Protein AF-U2M5K9-F1 (afdb_monomer_lite)

Sequence (313 aa):
INVFIRGDTLHIIQRGMEESVVDITNWPHAQPTIERKLLRSVWHSSHNDSTGAHNEEDTTPIPFTGTISFKEISRTYSNGFLVRETNENGYSTYSYDGEYLAEKRTHNVDGSTSRTDYAYASTGRDVYLFKEWERTTEAVHDGKKHTEYDWEDWSNEKGTERITYHAPLGYGWYATTVYVDGVLEGSSLSQGKPGGKASQFTVEQSNLSLGASYASDDELPYSSLIDTEFPVVGADYLRVLTREIEWLNRKTQETVTVEIRARIRSGIPDIDHIVDFTERIRFEGHEYFLQSNTVELTPRLLRQTIKMVRWYG

Radius of gyration: 27.72 Å; chains: 1; bounding box: 67×49×77 Å

Secondary structure (DSSP, 8-state):
-EEEEETTEEEEE-TT--SEEEE-TTS-BPPPEEEEEE---------SS-SS----S--S-----EEEEETTEEEEEETTEEEEEEETTEEEEEEEETTEEEEEEEEETTS-EEEEEEEEEEETTEEEEEEEEEEEE----SSSPP-TT-GGGGG-S-EEEEEEEEEEEETTEEEEEEEETTEEEEEEEEES-TTPPPPHHHHHHHHHHTT------TT-----SS-------SHHHHHHHHHHHHTTTTPEEEEEEEEEEEEEETTEES------TTEEEEETTEEEEEEEEEEEEETTEEEEEEEEEEEE-

pLDDT: mean 72.48, std 19.67, range [29.14, 95.5]

Foldseek 3Di:
DDWDDDDNDIDDDDFVQQPAEDECAPFAWDDKDKDKDWDAFADDDDDDDDFFDDCPPCQQQQFDAAWDDDPQWIFGDDSLHGQKIGHPFWIKGWDDDVQATQKIWTAGQQLKIKIWGWDWDDDPVDIATFKIKMKIADGDPPPGGDYPVPVCSVVHPHIKIKMWGWDDPDPQKIKIWIDIPNHTPDIDIDGHTHRDRDPSVVSSVVRVVVPGDRPDDVPDRDDGPDDDPDRDRGPVVVVVVSVVRVVSHRWMKMKMKIKGKFFADPNRTPDPDDDDQSYWYHHPNDTWGWPDWDWDDDNTITIITTMTIDIHD

Structure (mmCIF, N/CA/C/O backbone):
data_AF-U2M5K9-F1
#
_entry.id   AF-U2M5K9-F1
#
loop_
_atom_site.group_PDB
_atom_site.id
_atom_site.type_symbol
_atom_site.label_atom_id
_atom_site.label_alt_id
_atom_site.label_comp_id
_atom_site.label_asym_id
_atom_site.label_entity_id
_atom_site.label_seq_id
_atom_site.pdbx_PDB_ins_code
_atom_site.Cartn_x
_atom_site.Cartn_y
_atom_site.Cartn_z
_atom_site.occupancy
_atom_site.B_iso_or_equiv
_atom_site.auth_seq_id
_atom_site.auth_comp_id
_atom_site.auth_asym_id
_atom_site.auth_atom_id
_atom_site.pdbx_PDB_model_num
ATOM 1 N N . ILE A 1 1 ? -17.478 -0.554 13.354 1.00 55.53 1 ILE A N 1
ATOM 2 C CA . ILE A 1 1 ? -17.773 -1.917 13.853 1.00 55.53 1 ILE A CA 1
ATOM 3 C C . ILE A 1 1 ? -16.533 -2.391 14.596 1.00 55.53 1 ILE A C 1
ATOM 5 O O . ILE A 1 1 ? -15.443 -2.200 14.071 1.00 55.53 1 ILE A O 1
ATOM 9 N N . ASN A 1 2 ? -16.683 -2.906 15.813 1.00 52.03 2 ASN A N 1
ATOM 10 C CA . ASN A 1 2 ? -15.604 -3.517 16.584 1.00 52.03 2 ASN A CA 1
ATOM 11 C C . ASN A 1 2 ? -15.694 -5.040 16.404 1.00 52.03 2 ASN A C 1
ATOM 13 O O . ASN A 1 2 ? -16.785 -5.605 16.478 1.00 52.03 2 ASN A O 1
ATOM 17 N N . VAL A 1 3 ? -14.564 -5.694 16.143 1.00 51.91 3 VAL A N 1
ATOM 18 C CA . VAL A 1 3 ? -14.482 -7.148 15.956 1.00 51.91 3 VAL A CA 1
ATOM 19 C C . VAL A 1 3 ? -13.395 -7.682 16.879 1.00 51.91 3 VAL A C 1
ATOM 21 O O . VAL A 1 3 ? -12.275 -7.176 16.851 1.00 51.91 3 VAL A O 1
ATOM 24 N N . PHE A 1 4 ? -13.714 -8.672 17.709 1.00 58.53 4 PHE A N 1
ATOM 25 C CA . PHE A 1 4 ? -12.757 -9.279 18.637 1.00 58.53 4 PHE A CA 1
ATOM 26 C C . PHE A 1 4 ? -13.063 -10.762 18.868 1.00 58.53 4 PHE A C 1
ATOM 28 O O . PHE A 1 4 ? -14.181 -11.215 18.647 1.00 58.53 4 PHE A O 1
ATOM 35 N N . ILE A 1 5 ? -12.066 -11.529 19.312 1.00 52.59 5 ILE A N 1
ATOM 36 C CA . ILE A 1 5 ? -12.205 -12.958 19.627 1.00 52.59 5 ILE A CA 1
ATOM 37 C C . ILE A 1 5 ? -12.139 -13.135 21.145 1.00 52.59 5 ILE A C 1
ATOM 39 O O . ILE A 1 5 ? -11.264 -12.564 21.797 1.00 52.59 5 ILE A O 1
ATOM 43 N N . ARG A 1 6 ? -13.047 -13.936 21.709 1.00 56.94 6 ARG A N 1
ATOM 44 C CA . ARG A 1 6 ? -13.026 -14.364 23.114 1.00 56.94 6 ARG A CA 1
ATOM 45 C C . ARG A 1 6 ? -13.224 -15.873 23.166 1.00 56.94 6 ARG A C 1
ATOM 47 O O . ARG A 1 6 ? -14.245 -16.376 22.708 1.00 56.94 6 ARG A O 1
ATOM 54 N N . GLY A 1 7 ? -12.251 -16.589 23.727 1.00 68.00 7 GLY A N 1
ATOM 55 C CA . GLY A 1 7 ? -12.247 -18.051 23.662 1.00 68.00 7 GLY A CA 1
ATOM 56 C C . GLY A 1 7 ? -12.206 -18.523 22.206 1.00 68.00 7 GLY A C 1
ATOM 57 O O . GLY A 1 7 ? -11.279 -18.180 21.478 1.00 68.00 7 GLY A O 1
ATOM 58 N N . ASP A 1 8 ? -13.223 -19.276 21.793 1.00 55.75 8 ASP A N 1
ATOM 59 C CA . ASP A 1 8 ? -13.428 -19.805 20.438 1.00 55.75 8 ASP A CA 1
ATOM 60 C C . ASP A 1 8 ? -14.451 -19.005 19.605 1.00 55.75 8 ASP A C 1
ATOM 62 O O . ASP A 1 8 ? -14.756 -19.376 18.472 1.00 55.75 8 ASP A O 1
ATOM 66 N N . THR A 1 9 ? -14.976 -17.898 20.141 1.00 41.12 9 THR A N 1
ATOM 67 C CA . THR A 1 9 ? -16.075 -17.139 19.532 1.00 41.12 9 THR A CA 1
ATOM 68 C C . THR A 1 9 ? -15.602 -15.784 18.991 1.00 41.12 9 THR A C 1
ATOM 70 O O . THR A 1 9 ? -14.943 -15.006 19.688 1.00 41.12 9 THR A O 1
ATOM 73 N N . LEU A 1 10 ? -15.961 -15.483 17.736 1.00 43.94 10 LEU A N 1
ATOM 74 C CA . LEU A 1 10 ? -15.784 -14.172 17.102 1.00 43.94 10 LEU A CA 1
ATOM 75 C C . LEU A 1 10 ? -16.982 -13.276 17.437 1.00 43.94 10 LEU A C 1
ATOM 77 O O . LEU A 1 10 ? -18.108 -13.551 17.031 1.00 43.94 10 LEU A O 1
ATOM 81 N N . HIS A 1 11 ? -16.729 -12.179 18.135 1.00 50.69 11 HIS A N 1
ATOM 82 C CA . HIS A 1 11 ? -17.719 -11.165 18.463 1.00 50.69 11 HIS A CA 1
ATOM 83 C C . HIS A 1 11 ? -17.623 -9.997 17.481 1.00 50.69 11 HIS A C 1
ATOM 85 O O . HIS A 1 11 ? -16.548 -9.436 17.261 1.00 50.69 11 HIS A O 1
ATOM 91 N N . ILE A 1 12 ? -18.764 -9.617 16.907 1.00 54.84 12 ILE A N 1
ATOM 92 C CA . ILE A 1 12 ? -18.911 -8.469 16.010 1.00 54.84 12 ILE A CA 1
ATOM 93 C C . ILE A 1 12 ? -19.942 -7.543 16.646 1.00 54.84 12 ILE A C 1
ATOM 95 O O . ILE A 1 12 ? -21.099 -7.923 16.799 1.00 54.84 12 ILE A O 1
ATOM 99 N N . ILE A 1 13 ? -19.523 -6.338 17.027 1.00 58.66 13 ILE A N 1
ATOM 100 C CA . ILE A 1 13 ? -20.387 -5.354 17.684 1.00 58.66 13 ILE A CA 1
ATOM 101 C C . ILE A 1 13 ? -20.371 -4.058 16.882 1.00 58.66 13 ILE A C 1
ATOM 103 O O . ILE A 1 13 ? -19.319 -3.501 16.548 1.00 58.66 13 ILE A O 1
ATOM 107 N N . GLN A 1 14 ? -21.559 -3.559 16.552 1.00 60.62 14 GLN A N 1
ATOM 108 C CA . GLN A 1 14 ? -21.702 -2.213 16.022 1.00 60.62 14 GLN A CA 1
ATOM 109 C C . GLN A 1 14 ? -21.529 -1.214 17.169 1.00 60.62 14 GLN A C 1
ATOM 111 O O . GLN A 1 14 ? -22.209 -1.301 18.185 1.00 60.62 14 GLN A O 1
ATOM 116 N N . ARG A 1 15 ? -20.607 -0.262 16.997 1.00 61.16 15 ARG A N 1
ATOM 117 C CA . ARG A 1 15 ? -20.349 0.795 17.981 1.00 61.16 15 ARG A CA 1
ATOM 118 C C . ARG A 1 15 ? -21.640 1.592 18.207 1.00 61.16 15 ARG A C 1
ATOM 120 O O . ARG A 1 15 ? -22.223 2.041 17.223 1.00 61.16 15 ARG A O 1
ATOM 127 N N . GLY A 1 16 ? -22.076 1.742 19.455 1.00 65.94 16 GLY A N 1
ATOM 128 C CA . GLY A 1 16 ? -23.391 2.289 19.816 1.00 65.94 16 GLY A CA 1
ATOM 129 C C . GLY A 1 16 ? -24.407 1.248 20.300 1.00 65.94 16 GLY A C 1
ATOM 130 O O . GLY A 1 16 ? -25.428 1.638 20.860 1.00 65.94 16 GLY A O 1
ATOM 131 N N . MET A 1 17 ? -24.139 -0.048 20.111 1.00 70.38 17 MET A N 1
ATOM 132 C CA . MET A 1 17 ? -25.014 -1.155 20.526 1.00 70.38 17 MET A CA 1
ATOM 133 C C . MET A 1 17 ? -24.501 -1.889 21.778 1.00 70.38 17 MET A C 1
ATOM 135 O O . MET A 1 17 ? -24.948 -2.994 22.068 1.00 70.38 17 MET A O 1
ATOM 139 N N . GLU A 1 18 ? -23.544 -1.311 22.508 1.00 79.50 18 GLU A N 1
ATOM 140 C CA . GLU A 1 18 ? -23.020 -1.870 23.756 1.00 79.50 18 GLU A CA 1
ATOM 141 C C . GLU A 1 18 ? -24.085 -1.833 24.875 1.00 79.50 18 GLU A C 1
ATOM 143 O O . GLU A 1 18 ? -24.659 -0.778 25.176 1.00 79.50 18 GLU A O 1
ATOM 148 N N . GLU A 1 19 ? -24.343 -2.984 25.505 1.00 76.38 19 GLU A N 1
ATOM 149 C CA . GLU A 1 19 ? -25.442 -3.170 26.471 1.00 76.38 19 GLU A CA 1
ATOM 150 C C . GLU A 1 19 ? -25.141 -2.591 27.861 1.00 76.38 19 GLU A C 1
ATOM 152 O O . GLU A 1 19 ? -26.062 -2.287 28.624 1.00 76.38 19 GLU A O 1
ATOM 157 N N . SER A 1 20 ? -23.863 -2.407 28.196 1.00 86.75 20 SER A N 1
ATOM 158 C CA . SER A 1 20 ? -23.411 -1.945 29.508 1.00 86.75 20 SER A CA 1
ATOM 159 C C . SER A 1 20 ? -22.531 -0.695 29.420 1.00 86.75 20 SER A C 1
ATOM 161 O O . SER A 1 20 ? -22.024 -0.313 28.360 1.00 86.75 20 SER A O 1
ATOM 163 N N . VAL A 1 21 ? -22.371 -0.027 30.566 1.00 90.38 21 VAL A N 1
ATOM 164 C CA . VAL A 1 21 ? -21.460 1.108 30.743 1.00 90.38 21 VAL A CA 1
ATOM 165 C C . VAL A 1 21 ? -20.599 0.853 31.977 1.00 90.38 21 VAL A C 1
ATOM 167 O O . VAL A 1 21 ? -21.141 0.680 33.069 1.00 90.38 21 VAL A O 1
ATOM 170 N N . VAL A 1 22 ? -19.277 0.879 31.821 1.00 92.31 22 VAL A N 1
ATOM 171 C CA . VAL A 1 22 ? -18.309 0.798 32.922 1.00 92.31 22 VAL A CA 1
ATOM 172 C C . VAL A 1 22 ? -17.770 2.187 33.256 1.00 92.31 22 VAL A C 1
ATOM 174 O O . VAL A 1 22 ? -17.307 2.905 32.374 1.00 92.31 22 VAL A O 1
ATOM 177 N N . ASP A 1 23 ? -17.828 2.588 34.527 1.00 92.69 23 ASP A N 1
ATOM 178 C CA . ASP A 1 23 ? -17.251 3.856 34.989 1.00 92.69 23 ASP A CA 1
ATOM 179 C C . ASP A 1 23 ? -15.845 3.639 35.546 1.00 92.69 23 ASP A C 1
ATOM 181 O O . ASP A 1 23 ? -15.655 2.997 36.581 1.00 92.69 23 ASP A O 1
ATOM 185 N N . ILE A 1 24 ? -14.861 4.195 34.844 1.00 92.38 24 ILE A N 1
ATOM 186 C CA . ILE A 1 24 ? -13.441 4.060 35.172 1.00 92.38 24 ILE A CA 1
ATOM 187 C C . ILE A 1 24 ? -12.865 5.328 35.812 1.00 92.38 24 ILE A C 1
ATOM 189 O O . ILE A 1 24 ? -11.665 5.392 36.064 1.00 92.38 24 ILE A O 1
ATOM 193 N N . THR A 1 25 ? -13.690 6.348 36.079 1.00 90.94 25 THR A N 1
ATOM 194 C CA . THR A 1 25 ? -13.236 7.668 36.560 1.00 90.94 25 THR A CA 1
ATOM 195 C C . THR A 1 25 ? -12.420 7.574 37.852 1.00 90.94 25 THR A C 1
ATOM 197 O O . THR A 1 25 ? -11.486 8.340 38.056 1.00 90.94 25 THR A O 1
ATOM 200 N N . ASN A 1 26 ? -12.753 6.616 38.720 1.00 90.62 26 ASN A N 1
ATOM 201 C CA . ASN A 1 26 ? -12.084 6.421 40.010 1.00 90.62 26 ASN A CA 1
ATOM 202 C C . ASN A 1 26 ? -11.054 5.284 39.999 1.00 90.62 26 ASN A C 1
ATOM 204 O O . ASN A 1 26 ? -10.534 4.911 41.053 1.00 90.62 26 ASN A O 1
ATOM 208 N N . TRP A 1 27 ? -10.782 4.685 38.840 1.00 92.81 27 TRP A N 1
ATOM 209 C CA . TRP A 1 27 ? -9.790 3.623 38.749 1.00 92.81 27 TRP A CA 1
ATOM 210 C C . TRP A 1 27 ? -8.379 4.208 38.887 1.00 92.81 27 TRP A C 1
ATOM 212 O O . TRP A 1 27 ? -8.124 5.318 38.427 1.00 92.81 27 TRP A O 1
ATOM 222 N N . PRO A 1 28 ? -7.417 3.496 39.497 1.00 91.19 28 PRO A N 1
ATOM 223 C CA . PRO A 1 28 ? -6.034 3.954 39.529 1.00 91.19 28 PRO A CA 1
ATOM 224 C C . PRO A 1 28 ? -5.482 4.040 38.103 1.00 91.19 28 PRO A C 1
ATOM 226 O O . PRO A 1 28 ? -5.275 3.013 37.461 1.00 91.19 28 PRO A O 1
ATOM 229 N N . HIS A 1 29 ? -5.217 5.246 37.606 1.00 90.44 29 HIS A N 1
ATOM 230 C CA . HIS A 1 29 ? -4.672 5.461 36.268 1.00 90.44 29 HIS A CA 1
ATOM 231 C C . HIS A 1 29 ? -3.576 6.534 36.245 1.00 90.44 29 HIS A C 1
ATOM 233 O O . HIS A 1 29 ? -3.467 7.376 37.136 1.00 90.44 29 HIS A O 1
ATOM 239 N N . ALA A 1 30 ? -2.726 6.489 35.220 1.00 89.06 30 ALA A N 1
ATOM 240 C CA . ALA A 1 30 ? -1.797 7.567 34.903 1.00 89.06 30 ALA A CA 1
ATOM 241 C C . ALA A 1 30 ? -2.547 8.791 34.351 1.00 89.06 30 ALA A C 1
ATOM 243 O O . ALA A 1 30 ? -3.736 8.718 34.037 1.00 89.06 30 ALA A O 1
ATOM 244 N N . GLN A 1 31 ? -1.852 9.922 34.220 1.00 90.06 31 GLN A N 1
ATOM 245 C CA . GLN A 1 31 ? -2.440 11.119 33.624 1.00 90.06 31 GLN A CA 1
ATOM 246 C C . GLN A 1 31 ? -2.934 10.813 32.194 1.00 90.06 31 GLN A C 1
ATOM 248 O O . GLN A 1 31 ? -2.150 10.303 31.387 1.00 90.06 31 GLN A O 1
ATOM 253 N N . PRO A 1 32 ? -4.210 11.094 31.875 1.00 92.12 32 PRO A N 1
ATOM 254 C CA . PRO A 1 32 ? -4.763 10.813 30.559 1.00 92.12 32 PRO A CA 1
ATOM 255 C C . PRO A 1 32 ? -4.160 11.738 29.496 1.00 92.12 32 PRO A C 1
ATOM 257 O O . PRO A 1 32 ? -3.849 12.900 29.758 1.00 92.12 32 PRO A O 1
ATOM 260 N N . THR A 1 33 ? -4.038 11.230 28.271 1.00 93.06 33 THR A N 1
ATOM 261 C CA . THR A 1 33 ? -3.704 12.034 27.085 1.00 93.06 33 THR A CA 1
ATOM 262 C C . THR A 1 33 ? -4.978 12.294 26.293 1.00 93.06 33 THR A C 1
ATOM 264 O O . THR A 1 33 ? -5.681 11.343 25.956 1.00 93.06 33 THR A O 1
ATOM 267 N N . ILE A 1 34 ? -5.282 13.561 26.000 1.00 92.88 34 ILE A N 1
ATOM 268 C CA . ILE A 1 34 ? -6.517 13.973 25.319 1.00 92.88 34 ILE A CA 1
ATOM 269 C C . ILE A 1 34 ? -6.164 14.642 23.991 1.00 92.88 34 ILE A C 1
ATOM 271 O O . ILE A 1 34 ? -5.469 15.655 23.961 1.00 92.88 34 ILE A O 1
ATOM 275 N N . GLU A 1 35 ? -6.696 14.103 22.901 1.00 88.44 35 GLU A N 1
ATOM 276 C CA . GLU A 1 35 ? -6.577 14.649 21.551 1.00 88.44 35 GLU A CA 1
ATOM 277 C C . GLU A 1 35 ? -7.960 15.046 21.035 1.00 88.44 35 GLU A C 1
ATOM 279 O O . GLU A 1 35 ? -8.914 14.272 21.120 1.00 88.44 35 GLU A O 1
ATOM 284 N N . ARG A 1 36 ? -8.081 16.250 20.470 1.00 87.62 36 ARG A N 1
ATOM 285 C CA . ARG A 1 36 ? -9.334 16.758 19.898 1.00 87.62 36 ARG A CA 1
ATOM 286 C C . ARG A 1 36 ? -9.120 17.142 18.447 1.00 87.62 36 ARG A C 1
ATOM 288 O O . ARG A 1 36 ? -8.163 17.844 18.131 1.00 87.62 36 ARG A O 1
ATOM 295 N N . LYS A 1 37 ? -10.039 16.731 17.577 1.00 77.56 37 LYS A N 1
ATOM 296 C CA . LYS A 1 37 ? -10.079 17.169 16.180 1.00 77.56 37 LYS A CA 1
ATOM 297 C C . LYS A 1 37 ? -11.510 17.431 15.731 1.00 77.56 37 LYS A C 1
ATOM 299 O O . LYS A 1 37 ? -12.434 16.740 16.154 1.00 77.56 37 LYS A O 1
ATOM 304 N N . LEU A 1 38 ? -11.688 18.414 14.857 1.00 69.19 38 LEU A N 1
ATOM 305 C CA . LEU A 1 38 ? -12.971 18.666 14.212 1.00 69.19 38 LEU A CA 1
ATOM 306 C C . LEU A 1 38 ? -13.155 17.669 13.065 1.00 69.19 38 LEU A C 1
ATOM 308 O O . LEU A 1 38 ? -12.285 17.560 12.200 1.00 69.19 38 LEU A O 1
ATOM 312 N N . LEU A 1 39 ? -14.271 16.945 13.055 1.00 55.91 39 LEU A N 1
ATOM 313 C CA . LEU A 1 39 ? -14.649 16.103 11.930 1.00 55.91 39 LEU A CA 1
ATOM 314 C C . LEU A 1 39 ? -15.506 16.884 10.946 1.00 55.91 39 LEU A C 1
ATOM 316 O O . LEU A 1 39 ? -16.452 17.581 11.315 1.00 55.91 39 LEU A O 1
ATOM 320 N N . ARG A 1 40 ? -15.179 16.727 9.668 1.00 48.88 40 ARG A N 1
ATOM 321 C CA . ARG A 1 40 ? -15.994 17.187 8.553 1.00 48.88 40 ARG A CA 1
ATOM 322 C C . ARG A 1 40 ? -16.363 15.955 7.738 1.00 48.88 40 ARG A C 1
ATOM 324 O O . ARG A 1 40 ? -15.491 15.359 7.115 1.00 48.88 40 ARG A O 1
ATOM 331 N N . SER A 1 41 ? -17.638 15.591 7.778 1.00 48.28 41 SER A N 1
ATOM 332 C CA . SER A 1 41 ? -18.195 14.492 6.989 1.00 48.28 41 SER A CA 1
ATOM 333 C C . SER A 1 41 ? -19.061 15.132 5.921 1.00 48.28 41 SER A C 1
ATOM 335 O O . SER A 1 41 ? -20.116 15.682 6.226 1.00 48.28 41 SER A O 1
ATOM 337 N N . VAL A 1 42 ? -18.570 15.165 4.689 1.00 45.59 42 VAL A N 1
ATOM 338 C CA . VAL A 1 42 ? -19.347 15.670 3.557 1.00 45.59 42 VAL A CA 1
ATOM 339 C C . VAL A 1 42 ? -20.023 14.465 2.916 1.00 45.59 42 VAL A C 1
ATOM 341 O O . VAL A 1 42 ? -19.366 13.465 2.644 1.00 45.59 42 VAL A O 1
ATOM 344 N N . TRP A 1 43 ? -21.336 14.523 2.747 1.00 41.50 43 TRP A N 1
ATOM 345 C CA . TRP A 1 43 ? -22.109 13.475 2.095 1.00 41.50 43 TRP A CA 1
ATOM 346 C C . TRP A 1 43 ? -22.985 14.124 1.025 1.00 41.50 43 TRP A C 1
ATOM 348 O O . TRP A 1 43 ? -23.613 15.147 1.291 1.00 41.50 43 TRP A O 1
ATOM 358 N N . HIS A 1 44 ? -23.006 13.554 -0.178 1.00 40.44 44 HIS A N 1
ATOM 359 C CA . HIS A 1 44 ? -23.844 14.015 -1.279 1.00 40.44 44 HIS A CA 1
ATOM 360 C C . HIS A 1 44 ? -24.532 12.799 -1.901 1.00 40.44 44 HIS A C 1
ATOM 362 O O . HIS A 1 44 ? -23.859 11.882 -2.360 1.00 40.44 44 HIS A O 1
ATOM 368 N N . SER A 1 45 ? -25.867 12.758 -1.887 1.00 37.66 45 SER A N 1
ATOM 369 C CA . SER A 1 45 ? -26.643 11.649 -2.469 1.00 37.66 45 SER A CA 1
ATOM 370 C C . SER A 1 45 ? -27.795 12.115 -3.355 1.00 37.66 45 SER A C 1
ATOM 372 O O . SER A 1 45 ? -28.863 11.508 -3.335 1.00 37.66 45 SER A O 1
ATOM 374 N N . SER A 1 46 ? -27.630 13.209 -4.099 1.00 32.38 46 SER A N 1
ATOM 375 C CA . SER A 1 46 ? -28.647 13.642 -5.060 1.00 32.38 46 SER A CA 1
ATOM 376 C C . SER A 1 46 ? -28.221 13.325 -6.492 1.00 32.38 46 SER A C 1
ATOM 378 O O . SER A 1 46 ? -27.344 13.995 -7.030 1.00 32.38 46 SER A O 1
ATOM 380 N N . HIS A 1 47 ? -28.893 12.353 -7.106 1.00 35.12 47 HIS A N 1
ATOM 381 C CA . HIS A 1 47 ? -29.166 12.337 -8.542 1.00 35.12 47 HIS A CA 1
ATOM 382 C C . HIS A 1 47 ? -30.559 11.730 -8.771 1.00 35.12 47 HIS A C 1
ATOM 384 O O . HIS A 1 47 ? -30.979 10.830 -8.044 1.00 35.12 47 HIS A O 1
ATOM 390 N N . ASN A 1 48 ? -31.306 12.294 -9.720 1.00 39.66 48 ASN A N 1
ATOM 391 C CA . ASN A 1 48 ? -32.762 12.150 -9.825 1.00 39.66 48 ASN A CA 1
ATOM 392 C C . ASN A 1 48 ? -33.262 10.928 -10.619 1.00 39.66 48 ASN A C 1
ATOM 394 O O . ASN A 1 48 ? -34.473 10.812 -10.757 1.00 39.66 48 ASN A O 1
ATOM 398 N N . ASP A 1 49 ? -32.407 10.014 -11.100 1.00 38.47 49 ASP A N 1
ATOM 399 C CA . ASP A 1 49 ? -32.854 8.996 -12.076 1.00 38.47 49 ASP A CA 1
ATOM 400 C C . ASP A 1 49 ? -32.339 7.550 -11.891 1.00 38.47 49 ASP A C 1
ATOM 402 O O . ASP A 1 49 ? -32.470 6.731 -12.800 1.00 38.47 49 ASP A O 1
ATOM 406 N N . SER A 1 50 ? -31.844 7.140 -10.715 1.00 35.91 50 SER A N 1
ATOM 407 C CA . SER A 1 50 ? -31.514 5.718 -10.491 1.00 35.91 50 SER A CA 1
ATOM 408 C C . SER A 1 50 ? -31.761 5.238 -9.056 1.00 35.91 50 SER A C 1
ATOM 410 O O . SER A 1 50 ? -31.395 5.861 -8.062 1.00 35.91 50 SER A O 1
ATOM 412 N N . THR A 1 51 ? -32.437 4.092 -8.919 1.00 37.66 51 THR A N 1
ATOM 413 C CA . THR A 1 51 ? -32.781 3.464 -7.629 1.00 37.66 51 THR A CA 1
ATOM 414 C C . THR A 1 51 ? -31.628 2.629 -7.058 1.00 37.66 51 THR A C 1
ATOM 416 O O . THR A 1 51 ? -31.800 1.456 -6.726 1.00 37.66 51 THR A O 1
ATOM 419 N N . GLY A 1 52 ? -30.451 3.234 -6.929 1.00 36.31 52 GLY A N 1
ATOM 420 C CA . GLY A 1 52 ? -29.250 2.647 -6.334 1.00 36.31 52 GLY A CA 1
ATOM 421 C C . GLY A 1 52 ? -28.090 3.637 -6.409 1.00 36.31 52 GLY A C 1
ATOM 422 O O . GLY A 1 52 ? -28.030 4.415 -7.353 1.00 36.31 52 GLY A O 1
ATOM 423 N N . ALA A 1 53 ? -27.195 3.647 -5.412 1.00 36.47 53 ALA A N 1
ATOM 424 C CA . ALA A 1 53 ? -25.984 4.465 -5.482 1.00 36.47 53 ALA A CA 1
ATOM 425 C C . ALA A 1 53 ? -25.083 3.950 -6.603 1.00 36.47 53 ALA A C 1
ATOM 427 O O . ALA A 1 53 ? -24.334 2.989 -6.434 1.00 36.47 53 ALA A O 1
ATOM 428 N N . HIS A 1 54 ? -25.179 4.613 -7.743 1.00 33.78 54 HIS A N 1
ATOM 429 C CA . HIS A 1 54 ? -24.243 4.506 -8.839 1.00 33.78 54 HIS A CA 1
ATOM 430 C C . HIS A 1 54 ? -23.771 5.920 -9.122 1.00 33.78 54 HIS A C 1
ATOM 432 O O . HIS A 1 54 ? -24.581 6.820 -9.348 1.00 33.78 54 HIS A O 1
ATOM 438 N N . ASN A 1 55 ? -22.463 6.117 -9.042 1.00 35.84 55 ASN A N 1
ATOM 439 C CA . ASN A 1 55 ? -21.855 7.305 -9.591 1.00 35.84 55 ASN A CA 1
ATOM 440 C C . ASN A 1 55 ? -21.676 7.046 -11.089 1.00 35.84 55 ASN A C 1
ATOM 442 O O . ASN A 1 55 ? -20.726 6.382 -11.492 1.00 35.84 55 ASN A O 1
ATOM 446 N N . GLU A 1 56 ? -22.674 7.429 -11.885 1.00 35.47 56 GLU A N 1
ATOM 447 C CA . GLU A 1 56 ? -22.550 7.438 -13.350 1.00 35.47 56 GLU A CA 1
ATOM 448 C C . GLU A 1 56 ? -21.979 8.767 -13.867 1.00 35.47 56 GLU A C 1
ATOM 450 O O . GLU A 1 56 ? -21.685 8.879 -15.055 1.00 35.47 56 GLU A O 1
ATOM 455 N N . GLU A 1 57 ? -21.764 9.759 -12.994 1.00 37.38 57 GLU A N 1
ATOM 456 C CA . GLU A 1 57 ? -20.853 10.849 -13.319 1.00 37.38 57 GLU A CA 1
ATOM 457 C C . GLU A 1 57 ? -19.427 10.343 -13.151 1.00 37.38 57 GLU A C 1
ATOM 459 O O . GLU A 1 57 ? -19.059 9.762 -12.130 1.00 37.38 57 GLU A O 1
ATOM 464 N N . ASP A 1 58 ? -18.605 10.573 -14.167 1.00 42.44 58 ASP A N 1
ATOM 465 C CA . ASP A 1 58 ? -17.170 10.354 -14.085 1.00 42.44 58 ASP A CA 1
ATOM 466 C C . ASP A 1 58 ? -16.577 11.412 -13.135 1.00 42.44 58 ASP A C 1
ATOM 468 O O . ASP A 1 58 ? -15.979 12.402 -13.547 1.00 42.44 58 ASP A O 1
ATOM 472 N N . THR A 1 59 ? -16.822 11.255 -11.827 1.00 41.34 59 THR A N 1
ATOM 473 C CA . THR A 1 59 ? -16.219 12.083 -10.775 1.00 41.34 59 THR A CA 1
ATOM 474 C C . THR A 1 59 ? -14.787 11.650 -10.506 1.00 41.34 59 THR A C 1
ATOM 476 O O . THR A 1 59 ? -14.176 12.147 -9.555 1.00 41.34 59 THR A O 1
ATOM 479 N N . THR A 1 60 ? -14.256 10.698 -11.284 1.00 46.34 60 THR A N 1
ATOM 480 C CA . THR A 1 60 ? -12.827 10.448 -11.260 1.00 46.34 60 THR A CA 1
ATOM 481 C C . THR A 1 60 ? -12.157 11.757 -11.677 1.00 46.34 60 THR A C 1
ATOM 483 O O . THR A 1 60 ? -12.561 12.391 -12.658 1.00 46.34 60 THR A O 1
ATOM 486 N N . PRO A 1 61 ? -11.207 12.276 -10.881 1.00 46.56 61 PRO A N 1
ATOM 487 C CA . PRO A 1 61 ? -10.499 13.478 -11.281 1.00 46.56 61 PRO A CA 1
ATOM 488 C C . PRO A 1 61 ? -9.894 13.213 -12.655 1.00 46.56 61 PRO A C 1
ATOM 490 O O . PRO A 1 61 ? -9.271 12.164 -12.831 1.00 46.56 61 PRO A O 1
ATOM 493 N N . ILE A 1 62 ? -10.063 14.151 -13.599 1.00 54.97 62 ILE A N 1
ATOM 494 C CA . ILE A 1 62 ? -9.491 14.020 -14.944 1.00 54.97 62 ILE A CA 1
ATOM 495 C C . ILE A 1 62 ? -8.009 13.700 -14.751 1.00 54.97 62 ILE A C 1
ATOM 497 O O . ILE A 1 62 ? -7.266 14.526 -14.199 1.00 54.97 62 ILE A O 1
ATOM 501 N N . PRO A 1 63 ? -7.580 12.482 -15.104 1.00 64.44 63 PRO A N 1
ATOM 502 C CA . PRO A 1 63 ? -6.349 11.981 -14.549 1.00 64.44 63 PRO A CA 1
ATOM 503 C C . PRO A 1 63 ? -5.179 12.688 -15.230 1.00 64.44 63 PRO A C 1
ATOM 505 O O . PRO A 1 63 ? -5.178 12.929 -16.442 1.00 64.44 63 PRO A O 1
ATOM 508 N N . PHE A 1 64 ? -4.199 13.092 -14.418 1.00 64.06 64 PHE A N 1
ATOM 509 C CA . PHE A 1 64 ? -3.149 14.004 -14.856 1.00 64.06 64 PHE A CA 1
ATOM 510 C C . PHE A 1 64 ? -2.416 13.443 -16.079 1.00 64.06 64 PHE A C 1
ATOM 512 O O . PHE A 1 64 ? -1.899 12.323 -16.069 1.00 64.06 64 PHE A O 1
ATOM 519 N N . THR A 1 65 ? -2.371 14.250 -17.134 1.00 72.38 65 THR A N 1
ATOM 520 C CA . THR A 1 65 ? -1.574 13.987 -18.328 1.00 72.38 65 THR A CA 1
ATOM 521 C C . THR A 1 65 ? -0.601 15.133 -18.497 1.00 72.3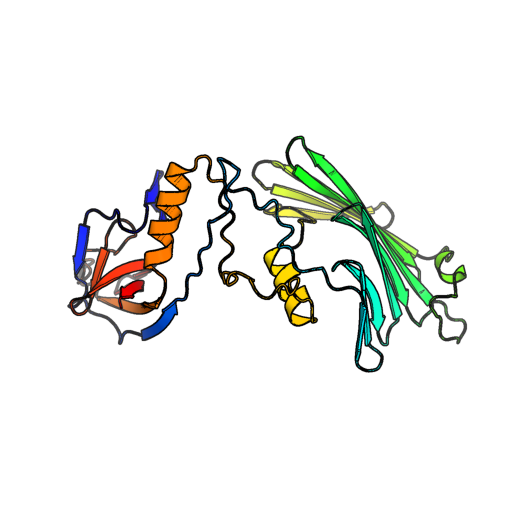8 65 THR A C 1
ATOM 523 O O . THR A 1 65 ? -1.001 16.288 -18.632 1.00 72.38 65 THR A O 1
ATOM 526 N N . GLY A 1 66 ? 0.686 14.817 -18.478 1.00 65.44 66 GLY A N 1
ATOM 527 C CA . GLY A 1 66 ? 1.732 15.823 -18.539 1.00 65.44 66 GLY A CA 1
ATOM 528 C C . GLY A 1 66 ? 3.047 15.328 -17.962 1.00 65.44 66 GLY A C 1
ATOM 529 O O . GLY A 1 66 ? 3.143 14.239 -17.395 1.00 65.44 66 GLY A O 1
ATOM 530 N N . THR A 1 67 ? 4.077 16.152 -18.112 1.00 74.94 67 THR A N 1
ATOM 531 C CA . THR A 1 67 ? 5.418 15.862 -17.609 1.00 74.94 67 THR A CA 1
ATOM 532 C C . THR A 1 67 ? 5.749 16.796 -16.458 1.00 74.94 67 THR A C 1
ATOM 534 O O . THR A 1 67 ? 5.641 18.015 -16.580 1.00 74.94 67 THR A O 1
ATOM 537 N N . ILE A 1 68 ? 6.188 16.215 -15.347 1.00 66.94 68 ILE A N 1
ATOM 538 C CA . ILE A 1 68 ? 6.683 16.930 -14.176 1.00 66.94 68 ILE A CA 1
ATOM 539 C C . ILE A 1 68 ? 8.187 16.714 -14.117 1.00 66.94 68 ILE A C 1
ATOM 541 O O . ILE A 1 68 ? 8.649 15.578 -14.007 1.00 66.94 68 ILE A O 1
ATOM 545 N N . SER A 1 69 ? 8.943 17.806 -14.173 1.00 64.75 69 SER A N 1
ATOM 546 C CA . SER A 1 69 ? 10.405 17.772 -14.191 1.00 64.75 69 SER A CA 1
ATOM 547 C C . SER A 1 69 ? 10.988 18.626 -13.075 1.00 64.75 69 SER A C 1
ATOM 549 O O . SER A 1 69 ? 10.547 19.749 -12.836 1.00 64.75 69 SER A O 1
ATOM 551 N N . PHE A 1 70 ? 12.021 18.108 -12.417 1.00 57.25 70 PHE A N 1
ATOM 552 C CA . PHE A 1 70 ? 12.852 18.841 -11.475 1.00 57.25 70 PHE A CA 1
ATOM 553 C C . PHE A 1 70 ? 14.318 18.474 -11.716 1.00 57.25 70 PHE A C 1
ATOM 555 O O . PHE A 1 70 ? 14.756 17.369 -11.393 1.00 57.25 70 PHE A O 1
ATOM 562 N N . LYS A 1 71 ? 15.080 19.421 -12.278 1.00 78.25 71 LYS A N 1
ATOM 563 C CA . LYS A 1 71 ? 16.458 19.200 -12.749 1.00 78.25 71 LYS A CA 1
ATOM 564 C C . LYS A 1 71 ? 16.522 18.037 -13.756 1.00 78.25 71 LYS A C 1
ATOM 566 O O . LYS A 1 71 ? 15.821 18.077 -14.759 1.00 78.25 71 LYS A O 1
ATOM 571 N N . GLU A 1 72 ? 17.356 17.036 -13.488 1.00 76.69 72 GLU A N 1
ATOM 572 C CA . GLU A 1 72 ? 17.598 15.863 -14.338 1.00 76.69 72 GLU A CA 1
ATOM 573 C C . GLU A 1 72 ? 16.547 14.756 -14.140 1.00 76.69 72 GLU A C 1
ATOM 575 O O . GLU A 1 72 ? 16.546 13.764 -14.866 1.00 76.69 72 GLU A O 1
ATOM 580 N N . ILE A 1 73 ? 15.627 14.925 -13.181 1.00 71.69 73 ILE A N 1
ATOM 581 C CA . ILE A 1 73 ? 14.539 13.981 -12.929 1.00 71.69 73 ILE A CA 1
ATOM 582 C C . ILE A 1 73 ? 13.278 14.466 -13.643 1.00 71.69 73 ILE A C 1
ATOM 584 O O . ILE A 1 73 ? 12.841 15.599 -13.435 1.00 71.69 73 ILE A O 1
ATOM 588 N N . SER A 1 74 ? 12.654 13.601 -14.439 1.00 76.12 74 SER A N 1
ATOM 589 C CA . SER A 1 74 ? 11.348 13.867 -15.049 1.00 76.12 74 SER A CA 1
ATOM 590 C C . SER A 1 74 ? 10.424 12.663 -14.930 1.00 76.12 74 SER A C 1
ATOM 592 O O . SER A 1 74 ? 10.883 11.525 -14.929 1.00 76.12 74 SER A O 1
ATOM 594 N N . ARG A 1 75 ? 9.120 12.907 -14.809 1.00 77.06 75 ARG A N 1
ATOM 595 C CA . ARG A 1 75 ? 8.066 11.887 -14.786 1.00 77.06 75 ARG A CA 1
ATOM 596 C C . ARG A 1 75 ? 6.937 12.334 -15.695 1.00 77.06 75 ARG A C 1
ATOM 598 O O . ARG A 1 75 ? 6.389 13.415 -15.505 1.00 77.06 75 ARG A O 1
ATOM 605 N N . THR A 1 76 ? 6.616 11.522 -16.687 1.00 77.12 76 THR A N 1
ATOM 606 C CA . THR A 1 76 ? 5.542 11.759 -17.647 1.00 77.12 76 THR A CA 1
ATOM 607 C C . THR A 1 76 ? 4.398 10.816 -17.352 1.00 77.12 76 THR A C 1
ATOM 609 O O . THR A 1 76 ? 4.588 9.600 -17.283 1.00 77.12 76 THR A O 1
ATOM 612 N N . TYR A 1 77 ? 3.216 11.396 -17.206 1.00 80.00 77 TYR A N 1
ATOM 613 C CA . TYR A 1 77 ? 1.977 10.691 -16.945 1.00 80.00 77 TYR A CA 1
ATOM 614 C C . TYR A 1 77 ? 1.053 10.797 -18.156 1.00 80.00 77 TYR A C 1
ATOM 616 O O . TYR A 1 77 ? 1.020 11.829 -18.831 1.00 80.00 77 TYR A O 1
ATOM 624 N N . SER A 1 78 ? 0.296 9.737 -18.415 1.00 78.25 78 SER A N 1
ATOM 625 C CA . SER A 1 78 ? -0.788 9.710 -19.390 1.00 78.25 78 SER A CA 1
ATOM 626 C C . SER A 1 78 ? -2.010 9.108 -18.721 1.00 78.25 78 SER A C 1
ATOM 628 O O . SER A 1 78 ? -1.944 7.994 -18.205 1.00 78.25 78 SER A O 1
ATOM 630 N N . ASN A 1 79 ? -3.099 9.872 -18.679 1.00 73.56 79 ASN A N 1
ATOM 631 C CA . ASN A 1 79 ? -4.322 9.518 -17.968 1.00 73.56 79 ASN A CA 1
ATOM 632 C C . ASN A 1 79 ? -4.044 9.005 -16.542 1.00 73.56 79 ASN A C 1
ATOM 634 O O . ASN A 1 79 ? -4.598 7.998 -16.116 1.00 73.56 79 ASN A O 1
ATOM 638 N N . GLY A 1 80 ? -3.156 9.684 -15.801 1.00 70.88 80 GLY A N 1
ATOM 639 C CA . GLY A 1 80 ? -2.808 9.345 -14.413 1.00 70.88 80 GLY A CA 1
ATOM 640 C C . GLY A 1 80 ? -1.848 8.165 -14.247 1.00 70.88 80 GLY A C 1
ATOM 641 O O . GLY A 1 80 ? -1.306 7.974 -13.160 1.00 70.88 80 GLY A O 1
ATOM 642 N N . PHE A 1 81 ? -1.565 7.409 -15.307 1.00 77.81 81 PHE A N 1
ATOM 643 C CA . PHE A 1 81 ? -0.556 6.355 -15.293 1.00 77.81 81 PHE A CA 1
ATOM 644 C C . PHE A 1 81 ? 0.829 6.932 -15.579 1.00 77.81 81 PHE A C 1
ATOM 646 O O . PHE A 1 81 ? 1.004 7.711 -16.516 1.00 77.81 81 PHE A O 1
ATOM 653 N N . LEU A 1 82 ? 1.833 6.545 -14.790 1.00 84.12 82 LEU A N 1
ATOM 654 C CA . LEU A 1 82 ? 3.228 6.893 -15.061 1.00 84.12 82 LEU A CA 1
ATOM 655 C C . LEU A 1 82 ? 3.683 6.113 -16.293 1.00 84.12 82 LEU A C 1
ATOM 657 O O . LEU A 1 82 ? 3.852 4.911 -16.199 1.00 84.12 82 LEU A O 1
ATOM 661 N N . VAL A 1 83 ? 3.907 6.775 -17.426 1.00 88.38 83 VAL A N 1
ATOM 662 C CA . VAL A 1 83 ? 4.307 6.109 -18.683 1.00 88.38 83 VAL A CA 1
ATOM 663 C C . VAL A 1 83 ? 5.800 6.218 -18.962 1.00 88.38 83 VAL A C 1
ATOM 665 O O . VAL A 1 83 ? 6.366 5.405 -19.691 1.00 88.38 83 VAL A O 1
ATOM 668 N N . ARG A 1 84 ? 6.465 7.219 -18.377 1.00 88.38 84 ARG A N 1
ATOM 669 C CA . ARG A 1 84 ? 7.903 7.429 -18.542 1.00 88.38 84 ARG A CA 1
ATOM 670 C C . ARG A 1 84 ? 8.495 8.158 -17.349 1.00 88.38 84 ARG A C 1
ATOM 672 O O . ARG A 1 84 ? 7.908 9.111 -16.850 1.00 88.38 84 ARG A O 1
ATOM 679 N N . GLU A 1 85 ? 9.698 7.784 -16.950 1.00 90.88 85 GLU A N 1
ATOM 680 C CA . GLU A 1 85 ? 10.519 8.564 -16.030 1.00 90.88 85 GLU A CA 1
ATOM 681 C C . GLU A 1 85 ? 11.965 8.646 -16.520 1.00 90.88 85 GLU A C 1
ATOM 683 O O . GLU A 1 85 ? 12.468 7.731 -17.163 1.00 90.88 85 GLU A O 1
ATOM 688 N N . THR A 1 86 ? 12.638 9.741 -16.195 1.00 86.12 86 THR A N 1
ATOM 689 C CA . THR A 1 86 ? 14.070 9.940 -16.427 1.00 86.12 86 THR A CA 1
ATOM 690 C C . THR A 1 86 ? 14.703 10.343 -15.107 1.00 86.12 86 THR A C 1
ATOM 692 O O . THR A 1 86 ? 14.100 11.098 -14.343 1.00 86.12 86 THR A O 1
ATOM 695 N N . ASN A 1 87 ? 15.907 9.857 -14.840 1.00 85.75 87 ASN A N 1
ATOM 696 C CA . ASN A 1 87 ? 16.751 10.285 -13.734 1.00 85.75 87 ASN A CA 1
ATOM 697 C C . ASN A 1 87 ? 18.221 10.356 -14.192 1.00 85.75 87 ASN A C 1
ATOM 699 O O . ASN A 1 87 ? 18.531 10.124 -15.359 1.00 85.75 87 ASN A O 1
ATOM 703 N N . GLU A 1 88 ? 19.132 10.669 -13.271 1.00 82.94 88 GLU A N 1
ATOM 704 C CA . GLU A 1 88 ? 20.573 10.801 -13.557 1.00 82.94 88 GLU A CA 1
ATOM 705 C C . GLU A 1 88 ? 21.205 9.492 -14.078 1.00 82.94 88 GLU A C 1
ATOM 707 O O . GLU A 1 88 ? 22.198 9.520 -14.808 1.00 82.94 88 GLU A O 1
ATOM 712 N N . ASN A 1 89 ? 20.604 8.349 -13.733 1.00 82.62 89 ASN A N 1
ATOM 713 C CA . ASN A 1 89 ? 21.123 7.009 -13.998 1.00 82.62 89 ASN A CA 1
ATOM 714 C C . ASN A 1 89 ? 20.516 6.354 -15.244 1.00 82.62 89 ASN A C 1
ATOM 716 O O . ASN A 1 89 ? 21.040 5.340 -15.698 1.00 82.62 89 ASN A O 1
ATOM 720 N N . GLY A 1 90 ? 19.445 6.908 -15.814 1.00 85.44 90 GLY A N 1
ATOM 721 C CA . GLY A 1 90 ? 18.776 6.316 -16.964 1.00 85.44 90 GLY A CA 1
ATOM 722 C C . GLY A 1 90 ? 17.339 6.778 -17.140 1.00 85.44 90 GLY A C 1
ATOM 723 O O . GLY A 1 90 ? 16.874 7.755 -16.549 1.00 85.44 90 GLY A O 1
ATOM 724 N N . TYR A 1 91 ? 16.618 6.049 -17.974 1.00 91.06 91 TYR A N 1
ATOM 725 C CA . TYR A 1 91 ? 15.220 6.304 -18.276 1.00 91.06 91 TYR A CA 1
ATOM 726 C C . TYR A 1 91 ? 14.434 5.000 -18.178 1.00 91.06 91 TYR A C 1
ATOM 728 O O . TYR A 1 91 ? 14.944 3.923 -18.485 1.00 91.06 91 TYR A O 1
ATOM 736 N N . SER A 1 92 ? 13.189 5.095 -17.718 1.00 92.56 92 SER A N 1
ATOM 737 C CA . SER A 1 92 ? 12.261 3.972 -17.701 1.00 92.56 92 SER A CA 1
ATOM 738 C C . SER A 1 92 ? 10.964 4.320 -18.410 1.00 92.56 92 SER A C 1
ATOM 740 O O . SER A 1 92 ? 10.484 5.449 -18.333 1.00 92.56 92 SER A O 1
ATOM 742 N N . THR A 1 93 ? 10.385 3.340 -19.086 1.00 92.31 93 THR A N 1
ATOM 743 C CA . THR A 1 93 ? 9.073 3.411 -19.723 1.00 92.31 93 THR A CA 1
ATOM 744 C C . THR A 1 93 ? 8.180 2.313 -19.172 1.00 92.31 93 THR A C 1
ATOM 746 O O . THR A 1 93 ? 8.652 1.253 -18.758 1.00 92.31 93 THR A O 1
ATOM 749 N N . TYR A 1 94 ? 6.890 2.607 -19.135 1.00 91.62 94 TYR A N 1
ATOM 750 C CA . TYR A 1 94 ? 5.868 1.773 -18.529 1.00 91.62 94 TYR A CA 1
ATOM 751 C C . TYR A 1 94 ? 4.708 1.658 -19.517 1.00 91.62 94 TYR A C 1
ATOM 753 O O . TYR A 1 94 ? 4.239 2.669 -20.044 1.00 91.62 94 TYR A O 1
ATOM 761 N N . SER A 1 95 ? 4.249 0.437 -19.774 1.00 90.62 95 SER A N 1
ATOM 762 C CA . SER A 1 95 ? 3.064 0.175 -20.591 1.00 90.62 95 SER A CA 1
ATOM 763 C C . SER A 1 95 ? 2.019 -0.581 -19.785 1.00 90.62 95 SER A C 1
ATOM 765 O O . SER A 1 95 ? 2.353 -1.349 -18.882 1.00 90.62 95 SER A O 1
ATOM 767 N N . TYR A 1 96 ? 0.752 -0.340 -20.100 1.00 86.25 96 TYR A N 1
ATOM 768 C CA . TYR A 1 96 ? -0.385 -0.835 -19.335 1.00 86.25 96 TYR A CA 1
ATOM 769 C C . TYR A 1 96 ? -1.356 -1.579 -20.253 1.00 86.25 96 TYR A C 1
ATOM 771 O O . TYR A 1 96 ? -1.565 -1.169 -21.395 1.00 86.25 96 TYR A O 1
ATOM 779 N N . ASP A 1 97 ? -1.956 -2.648 -19.736 1.00 82.31 97 ASP A N 1
ATOM 780 C CA . ASP A 1 97 ? -3.118 -3.324 -20.315 1.00 82.31 97 ASP A CA 1
ATOM 781 C C . ASP A 1 97 ? -4.336 -3.027 -19.429 1.00 82.31 97 ASP A C 1
ATOM 783 O O . ASP A 1 97 ? -4.462 -3.521 -18.302 1.00 82.31 97 ASP A O 1
ATOM 787 N N . GLY A 1 98 ? -5.188 -2.112 -19.895 1.00 82.88 98 GLY A N 1
ATOM 788 C CA . GLY A 1 98 ? -6.208 -1.483 -19.059 1.00 82.88 98 GLY A CA 1
ATOM 789 C C . GLY A 1 98 ? -5.574 -0.742 -17.878 1.00 82.88 98 GLY A C 1
ATOM 790 O O . GLY A 1 98 ? -4.824 0.210 -18.062 1.00 82.88 98 GLY A O 1
ATOM 791 N N . GLU A 1 99 ? -5.872 -1.192 -16.660 1.00 77.62 99 GLU A N 1
ATOM 792 C CA . GLU A 1 99 ? -5.368 -0.598 -15.410 1.00 77.62 99 GLU A CA 1
ATOM 793 C C . GLU A 1 99 ? -4.146 -1.333 -14.832 1.00 77.62 99 GLU A C 1
ATOM 795 O O . GLU A 1 99 ? -3.653 -0.984 -13.757 1.00 77.62 99 GLU A O 1
ATOM 800 N N . TYR A 1 100 ? -3.669 -2.380 -15.506 1.00 79.19 100 TYR A N 1
ATOM 801 C CA . TYR A 1 100 ? -2.594 -3.239 -15.020 1.00 79.19 100 TYR A CA 1
ATOM 802 C C . TYR A 1 100 ? -1.292 -2.932 -15.754 1.00 79.19 100 TYR A C 1
ATOM 804 O O . TYR A 1 100 ? -1.277 -2.817 -16.976 1.00 79.19 100 TYR A O 1
ATOM 812 N N . LEU A 1 101 ? -0.189 -2.797 -15.014 1.00 86.56 101 LEU A N 1
ATOM 813 C CA . LEU A 1 101 ? 1.130 -2.581 -15.606 1.00 86.56 101 LEU A CA 1
ATOM 814 C C . LEU A 1 101 ? 1.528 -3.835 -16.383 1.00 86.56 101 LEU A C 1
ATOM 816 O O . LEU A 1 101 ? 1.724 -4.869 -15.768 1.00 86.56 101 LEU A O 1
ATOM 820 N N . ALA A 1 102 ? 1.653 -3.747 -17.701 1.00 89.19 102 ALA A N 1
ATOM 821 C CA . ALA A 1 102 ? 1.996 -4.870 -18.567 1.00 89.19 102 ALA A CA 1
ATOM 822 C C . ALA A 1 102 ? 3.512 -5.010 -18.752 1.00 89.19 102 ALA A C 1
ATOM 824 O O . ALA A 1 102 ? 4.040 -6.120 -18.764 1.00 89.19 102 ALA A O 1
ATOM 825 N N . GLU A 1 103 ? 4.228 -3.890 -18.860 1.00 92.94 103 GLU A N 1
ATOM 826 C CA . GLU A 1 103 ? 5.668 -3.902 -19.105 1.00 92.94 103 GLU A CA 1
ATOM 827 C C . GLU A 1 103 ? 6.348 -2.706 -18.443 1.00 92.94 103 GLU A C 1
ATOM 829 O O . GLU A 1 103 ? 5.852 -1.580 -18.505 1.00 92.94 103 GLU A O 1
ATOM 834 N N . LYS A 1 104 ? 7.525 -2.946 -17.871 1.00 94.19 104 LYS A N 1
ATOM 835 C CA . LYS A 1 104 ? 8.480 -1.915 -17.478 1.00 94.19 104 LYS A CA 1
ATOM 836 C C . LYS A 1 104 ? 9.776 -2.133 -18.244 1.00 94.19 104 LYS A C 1
ATOM 838 O O . LYS A 1 104 ? 10.329 -3.228 -18.233 1.00 94.19 104 LYS A O 1
ATOM 843 N N . ARG A 1 105 ? 10.296 -1.083 -18.865 1.00 92.81 105 ARG A N 1
ATOM 844 C CA . ARG A 1 105 ? 11.615 -1.080 -19.502 1.00 92.81 105 ARG A CA 1
ATOM 845 C C . ARG A 1 105 ? 12.456 0.004 -18.878 1.00 92.81 105 ARG A C 1
ATOM 847 O O . ARG A 1 105 ? 12.030 1.149 -18.875 1.00 92.81 105 ARG A O 1
ATOM 854 N N . THR A 1 106 ? 13.635 -0.332 -18.396 1.00 92.62 106 THR A N 1
ATOM 855 C CA . THR A 1 106 ? 14.632 0.606 -17.894 1.00 92.62 106 THR A CA 1
ATOM 856 C C . THR A 1 106 ? 15.880 0.468 -18.735 1.00 92.62 106 THR A C 1
ATOM 858 O O . THR A 1 106 ? 16.289 -0.640 -19.069 1.00 92.62 106 THR A O 1
ATOM 861 N N . HIS A 1 107 ? 16.507 1.584 -19.052 1.00 91.62 107 HIS A N 1
ATOM 862 C CA . HIS A 1 107 ? 17.802 1.567 -19.692 1.00 91.62 107 HIS A CA 1
ATOM 863 C C . HIS A 1 107 ? 18.668 2.655 -19.097 1.00 91.62 107 HIS A C 1
ATOM 865 O O . HIS A 1 107 ? 18.290 3.822 -18.947 1.00 91.62 107 HIS A O 1
ATOM 871 N N . ASN A 1 108 ? 19.828 2.194 -18.673 1.00 91.31 108 ASN A N 1
ATOM 872 C CA . ASN A 1 108 ? 20.745 2.943 -17.860 1.00 91.31 108 ASN A CA 1
ATOM 873 C C . ASN A 1 108 ? 21.741 3.674 -18.755 1.00 91.31 108 ASN A C 1
ATOM 875 O O . ASN A 1 108 ? 21.923 3.358 -19.931 1.00 91.31 108 ASN A O 1
ATOM 879 N N . VAL A 1 109 ? 22.395 4.681 -18.190 1.00 89.12 109 VAL A N 1
ATOM 880 C CA . VAL A 1 109 ? 23.406 5.482 -18.897 1.00 89.12 109 VAL A CA 1
ATOM 881 C C . VAL A 1 109 ? 24.672 4.695 -19.245 1.00 89.12 109 VAL A C 1
ATOM 883 O O . VAL A 1 109 ? 25.448 5.139 -20.091 1.00 89.12 109 VAL A O 1
ATOM 886 N N . ASP A 1 110 ? 24.884 3.551 -18.592 1.00 87.94 110 ASP A N 1
ATOM 887 C CA . ASP A 1 110 ? 25.989 2.620 -18.830 1.00 87.94 110 ASP A CA 1
ATOM 888 C C . ASP A 1 110 ? 25.677 1.567 -19.913 1.00 87.94 110 ASP A C 1
ATOM 890 O O . ASP A 1 110 ? 26.460 0.639 -20.097 1.00 87.94 110 ASP A O 1
ATOM 894 N N . GLY A 1 111 ? 24.538 1.691 -20.603 1.00 86.06 111 GLY A N 1
ATOM 895 C CA . GLY A 1 111 ? 24.090 0.777 -21.659 1.00 86.06 111 GLY A CA 1
ATOM 896 C C . GLY A 1 111 ? 23.487 -0.537 -21.152 1.00 86.06 111 GLY A C 1
ATOM 897 O O . GLY A 1 111 ? 23.051 -1.369 -21.943 1.00 86.06 111 GLY A O 1
ATOM 898 N N . SER A 1 112 ? 23.424 -0.756 -19.832 1.00 90.50 112 SER A N 1
ATOM 899 C CA . SER A 1 112 ? 22.651 -1.878 -19.293 1.00 90.50 112 SER A CA 1
ATOM 900 C C . SER A 1 112 ? 21.150 -1.612 -19.424 1.00 90.50 112 SER A C 1
ATOM 902 O O . SER A 1 112 ? 20.663 -0.491 -19.241 1.00 90.50 112 SER A O 1
ATOM 904 N N . THR A 1 113 ? 20.392 -2.666 -19.705 1.00 91.81 113 THR A N 1
ATOM 905 C CA . THR A 1 113 ? 18.938 -2.618 -19.865 1.00 91.81 113 THR A CA 1
ATOM 906 C C . THR A 1 113 ? 18.266 -3.572 -18.890 1.00 91.81 113 THR A C 1
ATOM 908 O O . THR A 1 113 ? 18.838 -4.578 -18.477 1.00 91.81 113 THR A O 1
ATOM 911 N N . SER A 1 114 ? 17.042 -3.255 -18.493 1.00 92.38 114 SER A N 1
ATOM 912 C CA . SER A 1 114 ? 16.163 -4.140 -17.739 1.00 92.38 114 SER A CA 1
ATOM 913 C C . SER A 1 114 ? 14.781 -4.089 -18.367 1.00 92.38 114 SER A C 1
ATOM 915 O O . SER A 1 114 ? 14.233 -3.013 -18.606 1.00 92.38 114 SER A O 1
ATOM 917 N N . ARG A 1 115 ? 14.210 -5.250 -18.653 1.00 93.25 115 ARG A N 1
ATOM 918 C CA . ARG A 1 115 ? 12.835 -5.398 -19.116 1.00 93.25 115 ARG A CA 1
ATOM 919 C C . ARG A 1 115 ? 12.104 -6.315 -18.161 1.00 93.25 115 ARG A C 1
ATOM 921 O O . ARG A 1 115 ? 12.565 -7.423 -17.928 1.00 93.25 115 ARG A O 1
ATOM 928 N N . THR A 1 116 ? 10.952 -5.885 -17.671 1.00 94.00 116 THR A N 1
ATOM 929 C CA . THR A 1 116 ? 10.050 -6.703 -16.868 1.00 94.00 116 THR A CA 1
ATOM 930 C C . THR A 1 116 ? 8.686 -6.765 -17.538 1.00 94.00 116 THR A C 1
ATOM 932 O O . THR A 1 116 ? 8.038 -5.734 -17.704 1.00 94.00 116 THR A O 1
ATOM 935 N N . ASP A 1 117 ? 8.247 -7.962 -17.909 1.00 93.44 117 ASP A N 1
ATOM 936 C CA . ASP A 1 117 ? 6.900 -8.244 -18.396 1.00 93.44 117 ASP A CA 1
ATOM 937 C C . ASP A 1 117 ? 6.058 -8.838 -17.259 1.00 93.44 117 ASP A C 1
ATOM 939 O O . ASP A 1 117 ? 6.470 -9.783 -16.575 1.00 93.44 117 ASP A O 1
ATOM 943 N N . TYR A 1 118 ? 4.857 -8.301 -17.080 1.00 91.94 118 TYR A N 1
ATOM 944 C CA . TYR A 1 118 ? 3.914 -8.695 -16.041 1.00 91.94 118 TYR A CA 1
ATOM 945 C C . TYR A 1 118 ? 2.717 -9.393 -16.684 1.00 91.94 118 TYR A C 1
ATOM 947 O O . TYR A 1 118 ? 2.000 -8.817 -17.500 1.00 91.94 118 TYR A O 1
ATOM 955 N N . ALA A 1 119 ? 2.477 -10.644 -16.305 1.00 91.00 119 ALA A N 1
ATOM 956 C CA . ALA A 1 119 ? 1.329 -11.409 -16.769 1.00 91.00 119 ALA A CA 1
ATOM 957 C C . ALA A 1 119 ? 0.348 -11.641 -15.623 1.00 91.00 119 ALA A C 1
ATOM 959 O O . ALA A 1 119 ? 0.699 -12.184 -14.570 1.00 91.00 119 ALA A O 1
ATOM 960 N N . TYR A 1 120 ? -0.904 -11.272 -15.862 1.00 86.44 120 TYR A N 1
ATOM 961 C CA . TYR A 1 120 ? -1.992 -11.409 -14.907 1.00 86.44 120 TYR A CA 1
ATOM 962 C C . TYR A 1 120 ? -2.882 -12.597 -15.264 1.00 86.44 120 TYR A C 1
ATOM 964 O O . TYR A 1 120 ? -3.061 -12.932 -16.434 1.00 86.44 120 TYR A O 1
ATOM 972 N N . ALA A 1 121 ? -3.456 -13.231 -14.245 1.00 82.06 121 ALA A N 1
ATOM 973 C CA . ALA A 1 121 ? -4.441 -14.289 -14.403 1.00 82.06 121 ALA A CA 1
ATOM 974 C C . ALA A 1 121 ? -5.784 -13.856 -13.814 1.00 82.06 121 ALA A C 1
ATOM 976 O O . ALA A 1 121 ? -5.866 -13.352 -12.690 1.00 82.06 121 ALA A O 1
ATOM 977 N N . SER A 1 122 ? -6.850 -14.086 -14.578 1.00 73.50 122 SER A N 1
ATOM 978 C CA . SER A 1 122 ? -8.223 -13.840 -14.152 1.00 73.50 122 SER A CA 1
ATOM 979 C C . SER A 1 122 ? -8.820 -15.100 -13.531 1.00 73.50 122 SER A C 1
ATOM 981 O O . SER A 1 122 ? -8.879 -16.167 -14.138 1.00 73.50 122 SER A O 1
ATOM 983 N N . THR A 1 123 ? -9.317 -14.959 -12.314 1.00 65.44 123 THR A N 1
ATOM 984 C CA . THR A 1 123 ? -10.317 -15.840 -11.711 1.00 65.44 123 THR A CA 1
ATOM 985 C C . THR A 1 123 ? -11.708 -15.270 -12.001 1.00 65.44 123 THR A C 1
ATOM 987 O O . THR A 1 123 ? -11.843 -14.089 -12.314 1.00 65.44 123 THR A O 1
ATOM 990 N N . GLY A 1 124 ? -12.772 -16.067 -11.869 1.00 54.28 124 GLY A N 1
ATOM 991 C CA . GLY A 1 124 ? -14.134 -15.635 -12.231 1.00 54.28 124 GLY A CA 1
ATOM 992 C C . GLY A 1 124 ? -14.672 -14.385 -11.509 1.00 54.28 124 GLY A C 1
ATOM 993 O O . GLY A 1 124 ? -15.740 -13.907 -11.877 1.00 54.28 124 GLY A O 1
ATOM 994 N N . ARG A 1 125 ? -13.981 -13.864 -10.483 1.00 58.31 125 ARG A N 1
ATOM 995 C CA . ARG A 1 125 ? -14.340 -12.625 -9.768 1.00 58.31 125 ARG A CA 1
ATOM 996 C C . ARG A 1 125 ? -13.162 -11.678 -9.505 1.00 58.31 125 ARG A C 1
ATOM 998 O O . ARG A 1 125 ? -13.376 -10.650 -8.876 1.00 58.31 125 ARG A O 1
ATOM 1005 N N . ASP A 1 126 ? -11.939 -12.023 -9.911 1.00 64.06 126 ASP A N 1
ATOM 1006 C CA . ASP A 1 126 ? -10.752 -11.239 -9.546 1.00 64.06 126 ASP A CA 1
ATOM 1007 C C . ASP A 1 126 ? -9.553 -11.491 -10.476 1.00 64.06 126 ASP A C 1
ATOM 1009 O O . ASP A 1 126 ? -9.438 -12.575 -11.036 1.00 64.06 126 ASP A O 1
ATOM 1013 N N . VAL A 1 127 ? -8.629 -10.537 -10.599 1.00 73.81 127 VAL A N 1
ATOM 1014 C CA . VAL A 1 127 ? -7.402 -10.624 -11.420 1.00 73.81 127 VAL A CA 1
ATOM 1015 C C . VAL A 1 127 ? -6.169 -10.469 -10.539 1.00 73.81 127 VAL A C 1
ATOM 1017 O O . VAL A 1 127 ? -6.074 -9.468 -9.837 1.00 73.81 127 VAL A O 1
ATOM 1020 N N . TYR A 1 128 ? -5.214 -11.398 -10.575 1.00 79.19 128 TYR A N 1
ATOM 1021 C CA . TYR A 1 128 ? -3.975 -11.345 -9.781 1.00 79.19 128 TYR A CA 1
ATOM 1022 C C . TYR A 1 128 ? -2.729 -11.430 -10.669 1.00 79.19 128 TYR A C 1
ATOM 1024 O O . TYR A 1 128 ? -2.788 -11.985 -11.767 1.00 79.19 128 TYR A O 1
ATOM 1032 N N . LEU A 1 129 ? -1.598 -10.890 -10.204 1.00 85.31 129 LEU A N 1
ATOM 1033 C CA . LEU A 1 129 ? -0.322 -11.034 -10.907 1.00 85.31 129 LEU A CA 1
ATOM 1034 C C . LEU A 1 129 ? 0.133 -12.487 -10.816 1.00 85.31 129 LEU A C 1
ATOM 1036 O O . LEU A 1 129 ? 0.340 -12.991 -9.718 1.00 85.31 129 LEU A O 1
ATOM 1040 N N . PHE A 1 130 ? 0.262 -13.156 -11.955 1.00 86.88 130 PHE A N 1
ATOM 1041 C CA . PHE A 1 130 ? 0.625 -14.568 -12.036 1.00 86.88 130 PHE A CA 1
ATOM 1042 C C . PHE A 1 130 ? 2.119 -14.763 -12.277 1.00 86.88 130 PHE A C 1
ATOM 1044 O O . PHE A 1 130 ? 2.719 -15.677 -11.707 1.00 86.88 130 PHE A O 1
ATOM 1051 N N . LYS A 1 131 ? 2.718 -13.923 -13.122 1.00 92.19 131 LYS A N 1
ATOM 1052 C CA . LYS A 1 131 ? 4.117 -14.058 -13.518 1.00 92.19 131 LYS A CA 1
ATOM 1053 C C . LYS A 1 131 ? 4.760 -12.696 -13.738 1.00 92.19 131 LYS A C 1
ATOM 1055 O O . LYS A 1 131 ? 4.193 -11.855 -14.426 1.00 92.19 131 LYS A O 1
ATOM 1060 N N . GLU A 1 132 ? 5.970 -12.542 -13.225 1.00 95.19 132 GLU A N 1
ATOM 1061 C CA . GLU A 1 132 ? 6.915 -11.497 -13.608 1.00 95.19 132 GLU A CA 1
ATOM 1062 C C . GLU A 1 132 ? 8.055 -12.174 -14.367 1.00 95.19 132 GLU A C 1
ATOM 1064 O O . GLU A 1 132 ? 8.648 -13.138 -13.875 1.00 95.19 132 GLU A O 1
ATOM 1069 N N . TRP A 1 133 ? 8.344 -11.715 -15.577 1.00 95.50 133 TRP A N 1
ATOM 1070 C CA . TRP A 1 133 ? 9.532 -12.120 -16.321 1.00 95.50 133 TRP A CA 1
ATOM 1071 C C . TRP A 1 133 ? 10.433 -10.904 -16.460 1.00 95.50 133 TRP A C 1
ATOM 1073 O O . TRP A 1 133 ? 10.051 -9.930 -17.091 1.00 95.50 133 TRP A O 1
ATOM 1083 N N . GLU A 1 134 ? 11.601 -10.950 -15.839 1.00 95.12 134 GLU A N 1
ATOM 1084 C CA . GLU A 1 134 ? 12.602 -9.895 -15.852 1.00 95.12 134 GLU A CA 1
ATOM 1085 C C . GLU A 1 134 ? 13.831 -10.372 -16.631 1.00 95.12 134 GLU A C 1
ATOM 1087 O O . GLU A 1 134 ? 14.355 -11.452 -16.370 1.00 95.12 134 GLU A O 1
ATOM 1092 N N . ARG A 1 135 ? 14.309 -9.564 -17.574 1.00 92.12 135 ARG A N 1
ATOM 1093 C CA . ARG A 1 135 ? 15.585 -9.754 -18.261 1.00 92.12 135 ARG A CA 1
ATOM 1094 C C . ARG A 1 135 ? 16.438 -8.517 -18.060 1.00 92.12 135 ARG A C 1
ATOM 1096 O O . ARG A 1 135 ? 16.030 -7.426 -18.453 1.00 92.12 135 ARG A O 1
ATOM 1103 N N . THR A 1 136 ? 17.620 -8.694 -17.486 1.00 92.44 136 THR A N 1
ATOM 1104 C CA . THR A 1 136 ? 18.622 -7.635 -17.324 1.00 92.44 136 THR A CA 1
ATOM 1105 C C . THR A 1 136 ? 19.831 -7.916 -18.202 1.00 92.44 136 THR A C 1
ATOM 1107 O O . THR A 1 136 ? 20.232 -9.068 -18.338 1.00 92.44 136 THR A O 1
ATOM 1110 N N . THR A 1 137 ? 20.415 -6.889 -18.814 1.00 92.25 137 THR A N 1
ATOM 1111 C CA . THR A 1 137 ? 21.666 -6.995 -19.578 1.00 92.25 137 THR A CA 1
ATOM 1112 C C . THR A 1 137 ? 22.828 -6.379 -18.807 1.00 92.25 137 THR A C 1
ATOM 1114 O O . THR A 1 137 ? 22.638 -5.510 -17.956 1.00 92.25 137 THR A O 1
ATOM 1117 N N . GLU A 1 138 ? 24.046 -6.842 -19.083 1.00 88.31 138 GLU A N 1
ATOM 1118 C CA . GLU A 1 138 ? 25.257 -6.234 -18.523 1.00 88.31 138 GLU A CA 1
ATOM 1119 C C . GLU A 1 138 ? 25.523 -4.841 -19.125 1.00 88.31 138 GLU A C 1
ATOM 1121 O O . GLU A 1 138 ? 25.075 -4.530 -20.231 1.00 88.31 138 GLU A O 1
ATOM 1126 N N . ALA A 1 139 ? 26.288 -4.016 -18.404 1.00 87.50 139 ALA A N 1
ATOM 1127 C CA . ALA A 1 139 ? 26.722 -2.703 -18.876 1.00 87.50 139 ALA A CA 1
ATOM 1128 C C . ALA A 1 139 ? 27.603 -2.801 -20.134 1.00 87.50 139 ALA A C 1
ATOM 1130 O O . ALA A 1 139 ? 28.424 -3.713 -20.283 1.00 87.50 139 ALA A O 1
ATOM 1131 N N . VAL A 1 140 ? 27.475 -1.817 -21.021 1.00 85.50 140 VAL A N 1
ATOM 1132 C CA . VAL A 1 140 ? 28.226 -1.718 -22.274 1.00 85.50 140 VAL A CA 1
ATOM 1133 C C . VAL A 1 140 ? 29.461 -0.843 -22.051 1.00 85.50 140 VAL A C 1
ATOM 1135 O O . VAL A 1 140 ? 29.388 0.364 -21.831 1.00 85.50 140 VAL A O 1
ATOM 1138 N N . HIS A 1 141 ? 30.646 -1.451 -22.105 1.00 81.50 141 HIS A N 1
ATOM 1139 C CA . HIS A 1 141 ? 31.919 -0.770 -21.845 1.00 81.50 141 HIS A CA 1
ATOM 1140 C C . HIS A 1 141 ? 32.567 -0.199 -23.116 1.00 81.50 141 HIS A C 1
ATOM 1142 O O . HIS A 1 141 ? 33.712 -0.515 -23.438 1.00 81.50 141 HIS A O 1
ATOM 1148 N N . ASP A 1 142 ? 31.846 0.651 -23.844 1.00 81.62 142 ASP A N 1
ATOM 1149 C CA . ASP A 1 142 ? 32.327 1.290 -25.080 1.00 81.62 142 ASP A CA 1
ATOM 1150 C C . ASP A 1 142 ? 32.825 2.739 -24.879 1.00 81.62 142 ASP A C 1
ATOM 1152 O O . ASP A 1 142 ? 33.251 3.403 -25.828 1.00 81.62 142 ASP A O 1
ATOM 1156 N N . GLY A 1 143 ? 32.804 3.224 -23.632 1.00 78.38 143 GLY A N 1
ATOM 1157 C CA . GLY A 1 143 ? 33.264 4.561 -23.250 1.00 78.38 143 GLY A CA 1
ATOM 1158 C C . GLY A 1 143 ? 32.311 5.691 -23.643 1.00 78.38 143 GLY A C 1
ATOM 1159 O O . GLY A 1 143 ? 32.685 6.861 -23.520 1.00 78.38 143 GLY A O 1
ATOM 1160 N N . LYS A 1 144 ? 31.099 5.370 -24.109 1.00 84.62 144 LYS A N 1
ATOM 1161 C CA . LYS A 1 144 ? 30.058 6.344 -24.440 1.00 84.62 144 LYS A CA 1
ATOM 1162 C C . LYS A 1 144 ? 28.990 6.380 -23.354 1.00 84.62 144 LYS A C 1
ATOM 1164 O O . LYS A 1 144 ? 28.856 5.466 -22.548 1.00 84.62 144 LYS A O 1
ATOM 1169 N N . LYS A 1 145 ? 28.243 7.484 -23.324 1.00 81.38 145 LYS A N 1
ATOM 1170 C CA . LYS A 1 145 ? 27.016 7.587 -22.535 1.00 81.38 145 LYS A CA 1
ATOM 1171 C C . LYS A 1 145 ? 25.864 7.129 -23.418 1.00 81.38 145 LYS A C 1
ATOM 1173 O O . LYS A 1 145 ? 25.667 7.724 -24.477 1.00 81.38 145 LYS A O 1
ATOM 1178 N N . HIS A 1 146 ? 25.125 6.128 -22.961 1.00 84.94 146 HIS A N 1
ATOM 1179 C CA . HIS A 1 146 ? 23.996 5.575 -23.701 1.00 84.94 146 HIS A CA 1
ATOM 1180 C C . HIS A 1 146 ? 22.688 6.294 -23.354 1.00 84.94 146 HIS A C 1
ATOM 1182 O O . HIS A 1 146 ? 22.553 6.931 -22.300 1.00 84.94 146 HIS A O 1
ATOM 1188 N N . THR A 1 147 ? 21.740 6.256 -24.283 1.00 83.00 147 THR A N 1
ATOM 1189 C CA . THR A 1 147 ? 20.504 7.046 -24.305 1.00 83.00 147 THR A CA 1
ATOM 1190 C C . THR A 1 147 ? 19.299 6.205 -24.728 1.00 83.00 147 THR A C 1
ATOM 1192 O O . THR A 1 147 ? 19.416 5.025 -25.032 1.00 83.00 147 THR A O 1
ATOM 1195 N N . GLU A 1 148 ? 18.112 6.822 -24.778 1.00 77.00 148 GLU A N 1
ATOM 1196 C CA . GLU A 1 148 ? 16.866 6.153 -25.191 1.00 77.00 148 GL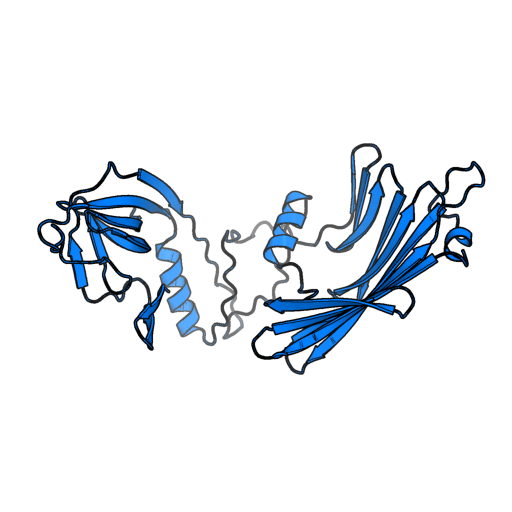U A CA 1
ATOM 1197 C C . GLU A 1 148 ? 16.732 5.704 -26.623 1.00 77.00 148 GLU A C 1
ATOM 1199 O O . GLU A 1 148 ? 15.813 4.959 -26.962 1.00 77.00 148 GLU A O 1
ATOM 1204 N N . TYR A 1 149 ? 17.689 6.099 -27.440 1.00 82.06 149 TYR A N 1
ATOM 1205 C CA . TYR A 1 149 ? 17.671 5.815 -28.858 1.00 82.06 149 TYR A CA 1
ATOM 1206 C C . TYR A 1 149 ? 18.674 4.721 -29.242 1.00 82.06 149 TYR A C 1
ATOM 1208 O O . TYR A 1 149 ? 18.669 4.279 -30.392 1.00 82.06 149 TYR A O 1
A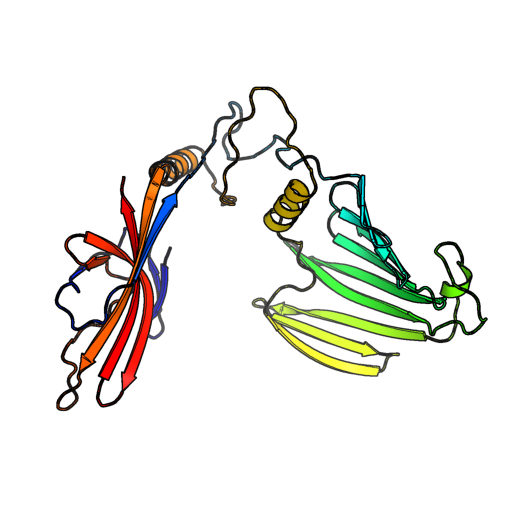TOM 1216 N N . ASP A 1 150 ? 19.474 4.234 -28.288 1.00 83.38 150 ASP A N 1
ATOM 1217 C CA . ASP A 1 150 ? 20.497 3.205 -28.482 1.00 83.38 150 ASP A CA 1
ATOM 1218 C C . ASP A 1 150 ? 19.868 1.801 -28.416 1.00 83.38 150 ASP A C 1
ATOM 1220 O O . ASP A 1 150 ? 20.074 1.001 -27.512 1.00 83.38 150 ASP A O 1
ATOM 1224 N N . TRP A 1 151 ? 19.024 1.496 -29.405 1.00 77.31 151 TRP A N 1
ATOM 1225 C CA . TRP A 1 151 ? 18.222 0.266 -29.443 1.00 77.31 151 TRP A CA 1
ATOM 1226 C C . TRP A 1 151 ? 19.054 -1.032 -29.482 1.00 77.31 151 TRP A C 1
ATOM 1228 O O . TRP A 1 151 ? 18.525 -2.098 -29.160 1.00 77.31 151 TRP A O 1
ATOM 1238 N N . GLU A 1 152 ? 20.331 -0.955 -29.867 1.00 82.62 152 GLU A N 1
ATOM 1239 C CA . GLU A 1 152 ? 21.259 -2.092 -29.909 1.00 82.62 152 GLU A CA 1
ATOM 1240 C C . GLU A 1 152 ? 21.568 -2.642 -28.503 1.00 82.62 152 GLU A C 1
ATOM 1242 O O . GLU A 1 152 ? 21.785 -3.849 -28.367 1.00 82.62 152 GLU A O 1
ATOM 1247 N N . ASP A 1 153 ? 21.470 -1.822 -27.450 1.00 83.38 153 ASP A N 1
ATOM 1248 C CA . ASP A 1 153 ? 21.740 -2.218 -26.057 1.00 83.38 153 ASP A CA 1
ATOM 1249 C C . ASP A 1 153 ? 20.785 -3.320 -25.562 1.00 83.38 153 ASP A C 1
ATOM 1251 O O . ASP A 1 153 ? 21.157 -4.200 -24.777 1.00 83.38 153 ASP A O 1
ATOM 1255 N N . TRP A 1 154 ? 19.564 -3.350 -26.105 1.00 81.94 154 TRP A N 1
ATOM 1256 C CA . TRP A 1 154 ? 18.563 -4.386 -25.829 1.00 81.94 154 TRP A CA 1
ATOM 1257 C C . TRP A 1 154 ? 18.923 -5.757 -26.410 1.00 81.94 154 TRP A C 1
ATOM 1259 O O . TRP A 1 154 ? 18.354 -6.768 -25.996 1.00 81.94 154 TRP A O 1
ATOM 1269 N N . SER A 1 155 ? 19.833 -5.804 -27.387 1.00 80.38 155 SER A N 1
ATOM 1270 C CA . SER A 1 155 ? 20.247 -7.039 -28.063 1.00 80.38 155 SER A CA 1
ATOM 1271 C C . SER A 1 155 ? 21.435 -7.734 -27.395 1.00 80.38 155 SER A C 1
ATOM 1273 O O . SER A 1 155 ? 21.887 -8.769 -27.884 1.00 80.38 155 SER A O 1
ATOM 1275 N N . ASN A 1 156 ? 21.925 -7.208 -26.265 1.00 79.50 156 ASN A N 1
ATOM 1276 C CA . ASN A 1 156 ? 23.048 -7.798 -25.548 1.00 79.50 156 ASN A CA 1
ATOM 1277 C C . ASN A 1 156 ? 22.732 -9.250 -25.127 1.00 79.50 156 ASN A C 1
ATOM 1279 O O . ASN A 1 156 ? 21.768 -9.539 -24.406 1.00 79.50 156 ASN A O 1
ATOM 1283 N N . GLU A 1 157 ? 23.562 -10.176 -25.611 1.00 74.19 157 GLU A N 1
ATOM 1284 C CA . GLU A 1 157 ? 23.435 -11.609 -25.344 1.00 74.19 157 GLU A CA 1
ATOM 1285 C C . GLU A 1 157 ? 23.752 -11.946 -23.882 1.00 74.19 157 GLU A C 1
ATOM 1287 O O . GLU A 1 157 ? 23.222 -12.923 -23.352 1.00 74.19 157 GLU A O 1
ATOM 1292 N N . LYS A 1 158 ? 24.588 -11.132 -23.222 1.00 78.69 158 LYS A N 1
ATOM 1293 C CA . LYS A 1 158 ? 24.942 -11.301 -21.812 1.00 78.69 158 LYS A CA 1
ATOM 1294 C C . LYS A 1 158 ? 23.915 -10.623 -20.921 1.00 78.69 158 LYS A C 1
ATOM 1296 O O . LYS A 1 158 ? 23.799 -9.396 -20.888 1.00 78.69 158 LYS A O 1
ATOM 1301 N N . GLY A 1 159 ? 23.195 -11.444 -20.176 1.00 83.50 159 GLY A N 1
ATOM 1302 C CA . GLY A 1 159 ? 22.174 -10.992 -19.256 1.00 83.50 159 GLY A CA 1
ATOM 1303 C C . GLY A 1 159 ? 21.705 -12.099 -18.330 1.00 83.50 159 GLY A C 1
ATOM 1304 O O . GLY A 1 159 ? 22.091 -13.256 -18.488 1.00 83.50 159 GLY A O 1
ATOM 1305 N N . THR A 1 160 ? 20.862 -11.717 -17.382 1.00 90.94 160 THR A N 1
ATOM 1306 C CA . THR A 1 160 ? 20.236 -12.614 -16.417 1.00 90.94 160 THR A CA 1
ATOM 1307 C C . THR A 1 160 ? 18.733 -12.592 -16.636 1.00 90.94 160 THR A C 1
ATOM 1309 O O . THR A 1 160 ? 18.128 -11.525 -16.765 1.00 90.94 160 THR A O 1
ATOM 1312 N N . GLU A 1 161 ? 18.117 -13.768 -16.672 1.00 93.06 161 GLU A N 1
ATOM 1313 C CA . GLU A 1 161 ? 16.668 -13.916 -16.721 1.00 93.06 161 GLU A CA 1
ATOM 1314 C C . GLU A 1 161 ? 16.137 -14.341 -15.359 1.00 93.06 161 GLU A C 1
ATOM 1316 O O . GLU A 1 161 ? 16.488 -15.391 -14.829 1.00 93.06 161 GLU A O 1
ATOM 1321 N N . ARG A 1 162 ? 15.236 -13.544 -14.795 1.00 93.94 162 ARG A N 1
ATOM 1322 C CA . ARG A 1 162 ? 14.566 -13.822 -13.533 1.00 93.94 162 ARG A CA 1
ATOM 1323 C C . ARG A 1 162 ? 13.074 -13.995 -13.768 1.00 93.94 162 ARG A C 1
ATOM 1325 O O . ARG A 1 162 ? 12.410 -13.124 -14.314 1.00 93.94 162 ARG A O 1
ATOM 1332 N N . ILE A 1 163 ? 12.521 -15.120 -13.331 1.00 93.62 163 ILE A N 1
ATOM 1333 C CA . ILE A 1 163 ? 11.091 -15.410 -13.428 1.00 93.62 163 ILE A CA 1
ATOM 1334 C C . ILE A 1 163 ? 10.517 -15.563 -12.031 1.00 93.62 163 ILE A C 1
ATOM 1336 O O . ILE A 1 163 ? 10.903 -16.474 -11.300 1.00 93.62 163 ILE A O 1
ATOM 1340 N N . THR A 1 164 ? 9.554 -14.720 -11.685 1.00 92.38 164 THR A N 1
ATOM 1341 C CA . THR A 1 164 ? 8.782 -14.846 -10.450 1.00 92.38 164 THR A CA 1
ATOM 1342 C C . THR A 1 164 ? 7.389 -15.350 -10.791 1.00 92.38 164 THR A C 1
ATOM 1344 O O . THR A 1 164 ? 6.688 -14.744 -11.594 1.00 92.38 164 THR A O 1
ATOM 1347 N N . TYR A 1 165 ? 6.974 -16.460 -10.189 1.00 89.81 165 TYR A N 1
ATOM 1348 C CA . TYR A 1 165 ? 5.601 -16.950 -10.260 1.00 89.81 165 TYR A CA 1
ATOM 1349 C C . TYR A 1 165 ? 4.877 -16.668 -8.959 1.00 89.81 165 TYR A C 1
ATOM 1351 O O . TYR A 1 165 ? 5.448 -16.862 -7.885 1.00 89.81 165 TYR A O 1
ATOM 1359 N N . HIS A 1 166 ? 3.599 -16.322 -9.061 1.00 87.44 166 HIS A N 1
ATOM 1360 C CA . HIS A 1 166 ? 2.699 -16.246 -7.925 1.00 87.44 166 HIS A CA 1
ATOM 1361 C C . HIS A 1 166 ? 1.516 -17.188 -8.127 1.00 87.44 166 HIS A C 1
ATOM 1363 O O . HIS A 1 166 ? 0.770 -17.092 -9.105 1.00 87.44 166 HIS A O 1
ATOM 1369 N N . ALA A 1 167 ? 1.325 -18.093 -7.174 1.00 81.81 167 ALA A N 1
ATOM 1370 C CA . ALA A 1 167 ? 0.246 -19.066 -7.190 1.00 81.81 167 ALA A CA 1
ATOM 1371 C C . ALA A 1 167 ? -0.668 -18.865 -5.972 1.00 81.81 167 ALA A C 1
ATOM 1373 O O . ALA A 1 167 ? -0.184 -18.915 -4.836 1.00 81.81 167 ALA A O 1
ATOM 1374 N N . PRO A 1 168 ? -1.983 -18.663 -6.166 1.00 76.50 168 PRO A N 1
ATOM 1375 C CA . PRO A 1 168 ? -2.921 -18.626 -5.056 1.00 76.50 168 PRO A CA 1
ATOM 1376 C C . PRO A 1 168 ? -3.048 -20.025 -4.441 1.00 76.50 168 PRO A C 1
ATOM 1378 O O . PRO A 1 168 ? -3.334 -20.995 -5.140 1.00 76.50 168 PRO A O 1
ATOM 1381 N N . LEU A 1 169 ? -2.877 -20.126 -3.122 1.00 71.25 169 LEU A N 1
ATOM 1382 C CA . LEU A 1 169 ? -3.079 -21.367 -2.360 1.00 71.25 169 LEU A CA 1
ATOM 1383 C C . LEU A 1 169 ? -4.430 -21.406 -1.622 1.00 71.25 169 LEU A C 1
ATOM 1385 O O . LEU A 1 169 ? -4.744 -22.383 -0.944 1.00 71.25 169 LEU A O 1
ATOM 1389 N N . GLY A 1 170 ? -5.242 -20.354 -1.765 1.00 57.69 170 GLY A N 1
ATOM 1390 C CA . GLY A 1 170 ? -6.522 -20.194 -1.073 1.00 57.69 170 GLY A CA 1
ATOM 1391 C C . GLY A 1 170 ? -6.400 -19.434 0.251 1.00 57.69 170 GLY A C 1
ATOM 1392 O O . GLY A 1 170 ? -5.307 -19.188 0.752 1.00 57.69 170 GLY A O 1
ATOM 1393 N N . TYR A 1 171 ? -7.537 -18.994 0.803 1.00 56.59 171 TYR A N 1
ATOM 1394 C CA . TYR A 1 171 ? -7.613 -18.219 2.057 1.00 56.59 171 TYR A CA 1
ATOM 1395 C C . TYR A 1 171 ? -6.708 -16.966 2.112 1.00 56.59 171 TYR A C 1
ATOM 1397 O O . TYR A 1 171 ? -6.257 -16.559 3.181 1.00 56.59 171 TYR A O 1
ATOM 1405 N N . GLY A 1 172 ? -6.442 -16.339 0.960 1.00 59.19 172 GLY A N 1
ATOM 1406 C CA . GLY A 1 172 ? -5.592 -15.145 0.863 1.00 59.19 172 GLY A CA 1
ATOM 1407 C C . GLY A 1 172 ? -4.084 -15.417 0.913 1.00 59.19 172 GLY A C 1
ATOM 1408 O O . GLY A 1 172 ? -3.310 -14.461 0.975 1.00 59.19 172 GLY A O 1
ATOM 1409 N N . TRP A 1 173 ? -3.670 -16.686 0.872 1.00 61.34 173 TRP A N 1
ATOM 1410 C CA . TRP A 1 173 ? -2.272 -17.103 0.800 1.00 61.34 173 TRP A CA 1
ATOM 1411 C C . TRP A 1 173 ? -1.789 -17.238 -0.642 1.00 61.34 173 TRP A C 1
ATOM 1413 O O . TRP A 1 173 ? -2.489 -17.797 -1.492 1.00 61.34 173 TRP A O 1
ATOM 1423 N N . TYR A 1 174 ? -0.563 -16.782 -0.888 1.00 73.94 174 TYR A N 1
ATOM 1424 C CA . TYR A 1 174 ? 0.117 -16.869 -2.174 1.00 73.94 174 TYR A CA 1
ATOM 1425 C C . TYR A 1 174 ? 1.503 -17.481 -1.996 1.00 73.94 174 TYR A C 1
ATOM 1427 O O . TYR A 1 174 ? 2.314 -17.006 -1.199 1.00 73.94 174 TYR A O 1
ATOM 1435 N N . ALA A 1 175 ? 1.780 -18.536 -2.758 1.00 79.00 175 ALA A N 1
ATOM 1436 C CA . ALA A 1 175 ? 3.136 -19.025 -2.942 1.00 79.00 175 ALA A CA 1
ATOM 1437 C C . ALA A 1 175 ? 3.825 -18.174 -4.005 1.00 79.00 175 ALA A C 1
ATOM 1439 O O . ALA A 1 175 ? 3.259 -17.942 -5.073 1.00 79.00 175 ALA A O 1
ATOM 1440 N N . THR A 1 176 ? 5.041 -17.731 -3.712 1.00 85.69 176 THR A N 1
ATOM 1441 C CA . THR A 1 176 ? 5.908 -17.052 -4.670 1.00 85.69 176 THR A CA 1
ATOM 1442 C C . THR A 1 176 ? 7.141 -17.905 -4.908 1.00 85.69 176 THR A C 1
ATOM 1444 O O . THR A 1 176 ? 7.784 -18.334 -3.952 1.00 85.69 176 THR A O 1
ATOM 1447 N N . THR A 1 177 ? 7.482 -18.143 -6.169 1.00 87.44 177 THR A N 1
ATOM 1448 C CA . THR A 1 177 ? 8.655 -18.934 -6.558 1.00 87.44 177 THR A CA 1
ATOM 1449 C C . THR A 1 177 ? 9.492 -18.134 -7.539 1.00 87.44 177 THR A C 1
ATOM 1451 O O . THR A 1 177 ? 8.956 -17.614 -8.513 1.00 87.44 177 THR A O 1
ATOM 1454 N N . VAL A 1 178 ? 10.795 -18.039 -7.279 1.00 91.19 178 VAL A N 1
ATOM 1455 C CA . VAL A 1 178 ? 11.739 -17.256 -8.081 1.00 91.19 178 VAL A CA 1
ATOM 1456 C C . VAL A 1 178 ? 12.745 -18.190 -8.737 1.00 91.19 178 VAL A C 1
ATOM 1458 O O . VAL A 1 178 ? 13.426 -18.958 -8.055 1.00 91.19 178 VAL A O 1
ATOM 1461 N N . TYR A 1 179 ? 12.852 -18.082 -10.054 1.00 90.44 179 TYR A N 1
ATOM 1462 C CA . TYR A 1 179 ? 13.879 -18.722 -10.860 1.00 90.44 179 TYR A CA 1
ATOM 1463 C C . TYR A 1 179 ? 14.827 -17.660 -11.405 1.00 90.44 179 TYR A C 1
ATOM 1465 O O . TYR A 1 179 ? 14.356 -16.624 -11.866 1.00 90.44 179 TYR A O 1
ATOM 1473 N N . VAL A 1 180 ? 16.130 -17.918 -11.386 1.00 91.81 180 VAL A N 1
ATOM 1474 C CA . VAL A 1 180 ? 17.149 -17.106 -12.061 1.00 91.81 180 VAL A CA 1
ATOM 1475 C C . VAL A 1 180 ? 17.917 -18.018 -13.007 1.00 91.81 180 VAL A C 1
ATOM 1477 O O . VAL A 1 180 ? 18.382 -19.079 -12.600 1.00 91.81 180 VAL A O 1
ATOM 1480 N N . ASP A 1 181 ? 17.952 -17.664 -14.289 1.00 89.88 181 ASP A N 1
ATOM 1481 C CA . ASP A 1 181 ? 18.548 -18.443 -15.380 1.00 89.88 181 ASP A CA 1
ATOM 1482 C C . ASP A 1 181 ? 18.091 -19.916 -15.388 1.00 89.88 181 ASP A C 1
ATOM 1484 O O . ASP A 1 181 ? 18.850 -20.853 -15.635 1.00 89.88 181 ASP A O 1
ATOM 1488 N N . GLY A 1 182 ? 16.809 -20.132 -15.070 1.00 85.62 182 GLY A N 1
ATOM 1489 C CA . GLY A 1 182 ? 16.181 -21.455 -14.985 1.00 85.62 182 GLY A CA 1
ATOM 1490 C C . GLY A 1 182 ? 16.455 -22.232 -13.689 1.00 85.62 182 GLY A C 1
ATOM 1491 O O . GLY A 1 182 ? 15.869 -23.298 -13.492 1.00 85.62 182 GLY A O 1
ATOM 1492 N N . VAL A 1 183 ? 17.284 -21.709 -12.782 1.00 88.88 183 VAL A N 1
ATOM 1493 C CA . VAL A 1 183 ? 17.594 -22.315 -11.480 1.00 88.88 183 VAL A CA 1
ATOM 1494 C C . VAL A 1 183 ? 16.678 -21.745 -10.402 1.00 88.88 183 VAL A C 1
ATOM 1496 O O . VAL A 1 183 ? 16.445 -20.543 -10.339 1.00 88.88 183 VAL A O 1
ATOM 1499 N N . LEU A 1 184 ? 16.134 -22.610 -9.543 1.00 89.12 184 LEU A N 1
ATOM 1500 C CA . LEU A 1 184 ? 15.329 -22.184 -8.400 1.00 89.12 184 LEU A CA 1
ATOM 1501 C C . LEU A 1 184 ? 16.218 -21.471 -7.370 1.00 89.12 184 LEU A C 1
ATOM 1503 O O . LEU A 1 184 ? 17.044 -22.114 -6.727 1.00 89.12 184 LEU A O 1
ATOM 1507 N N . GLU A 1 185 ? 15.992 -20.176 -7.174 1.00 87.44 185 GLU A N 1
ATOM 1508 C CA . GLU A 1 185 ? 16.713 -19.349 -6.194 1.00 87.44 185 GLU A CA 1
ATOM 1509 C C . GLU A 1 185 ? 15.967 -19.258 -4.861 1.00 87.44 185 GLU A C 1
ATOM 1511 O O . GLU A 1 185 ? 16.566 -19.175 -3.790 1.00 87.44 185 GLU A O 1
ATOM 1516 N N . GLY A 1 186 ? 14.634 -19.293 -4.896 1.00 77.62 186 GLY A N 1
ATOM 1517 C CA . GLY A 1 186 ? 13.861 -19.134 -3.675 1.00 77.62 186 GLY A CA 1
ATOM 1518 C C . GLY A 1 186 ? 12.382 -19.418 -3.826 1.00 77.62 186 GLY A C 1
ATOM 1519 O O . GLY A 1 186 ? 11.800 -19.401 -4.912 1.00 77.62 186 GLY A O 1
ATOM 1520 N N . SER A 1 187 ? 11.752 -19.691 -2.692 1.00 84.25 187 SER A N 1
ATOM 1521 C CA . SER A 1 187 ? 10.303 -19.759 -2.577 1.00 84.25 187 SER A CA 1
ATOM 1522 C C . SER A 1 187 ? 9.867 -19.172 -1.249 1.00 84.25 187 SER A C 1
ATOM 1524 O O . SER A 1 187 ? 10.525 -19.364 -0.226 1.00 84.25 187 SER A O 1
ATOM 1526 N N . SER A 1 188 ? 8.758 -18.452 -1.265 1.00 74.19 188 SER A N 1
ATOM 1527 C CA . SER A 1 188 ? 8.171 -17.845 -0.082 1.00 74.19 188 SER A CA 1
ATOM 1528 C C . SER A 1 188 ? 6.660 -18.025 -0.082 1.00 74.19 188 SER A C 1
ATOM 1530 O O . SER A 1 188 ? 6.032 -18.273 -1.112 1.00 74.19 188 SER A O 1
ATOM 1532 N N . LEU A 1 189 ? 6.080 -17.922 1.108 1.00 69.81 189 LEU A N 1
ATOM 1533 C CA . LE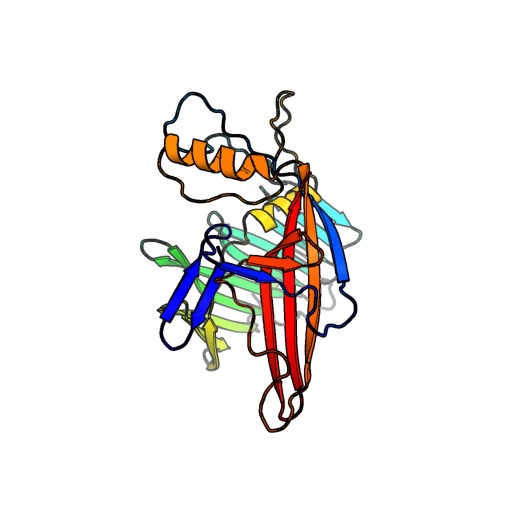U A 1 189 ? 4.644 -17.922 1.316 1.00 69.81 189 LEU A CA 1
ATOM 1534 C C . LEU A 1 189 ? 4.280 -16.593 1.969 1.00 69.81 189 LEU A C 1
ATOM 1536 O O . LEU A 1 189 ? 4.826 -16.252 3.019 1.00 69.81 189 LEU A O 1
ATOM 1540 N N . SER A 1 190 ? 3.374 -15.848 1.353 1.00 61.81 190 SER A N 1
ATOM 1541 C CA . SER A 1 190 ? 2.907 -14.568 1.875 1.00 61.81 190 SER A CA 1
ATOM 1542 C C . SER A 1 190 ? 1.387 -14.508 1.883 1.00 61.81 190 SER A C 1
ATOM 1544 O O . SER A 1 190 ? 0.700 -15.204 1.132 1.00 61.81 190 SER A O 1
ATOM 1546 N N . GLN A 1 191 ? 0.857 -13.688 2.784 1.00 58.41 191 GLN A N 1
ATOM 1547 C CA . GLN A 1 191 ? -0.555 -13.348 2.812 1.00 58.41 191 GLN A CA 1
ATOM 1548 C C . GLN A 1 191 ? -0.734 -11.989 2.135 1.00 58.41 191 GLN A C 1
ATOM 1550 O O . GLN A 1 191 ? 0.013 -11.053 2.419 1.00 58.41 191 GLN A O 1
ATOM 1555 N N . GLY A 1 192 ? -1.728 -11.880 1.258 1.00 62.62 192 GLY A N 1
ATOM 1556 C CA . GLY A 1 192 ? -1.972 -10.670 0.477 1.00 62.62 192 GLY A CA 1
ATOM 1557 C C . GLY A 1 192 ? -1.709 -10.873 -1.011 1.00 62.62 192 GLY A C 1
ATOM 1558 O O . GLY A 1 192 ? -0.861 -11.659 -1.424 1.00 62.62 192 GLY A O 1
ATOM 1559 N N . LYS A 1 193 ? -2.505 -10.180 -1.822 1.00 67.50 193 LYS A N 1
ATOM 1560 C CA . LYS A 1 193 ? -2.559 -10.364 -3.268 1.00 67.50 193 LYS A CA 1
ATOM 1561 C C . LYS A 1 193 ? -1.366 -9.687 -3.965 1.00 67.50 193 LYS A C 1
ATOM 1563 O O . LYS A 1 193 ? -1.221 -8.471 -3.835 1.00 67.50 193 LYS A O 1
ATOM 1568 N N . PRO A 1 194 ? -0.552 -10.427 -4.735 1.00 61.81 194 PRO A N 1
ATOM 1569 C CA . PRO A 1 194 ? 0.527 -9.849 -5.524 1.00 61.81 194 PRO A CA 1
ATOM 1570 C C . PRO A 1 194 ? -0.023 -9.056 -6.714 1.00 61.81 194 PRO A C 1
ATOM 1572 O O . PRO A 1 194 ? -1.012 -9.446 -7.344 1.00 61.81 194 PRO A O 1
ATOM 1575 N N . GLY A 1 195 ? 0.619 -7.917 -6.993 1.00 57.78 195 GLY A N 1
ATOM 1576 C CA . GLY A 1 195 ? 0.257 -7.010 -8.087 1.00 57.78 195 GLY A CA 1
ATOM 1577 C C . GLY A 1 195 ? -1.167 -6.456 -8.004 1.00 57.78 195 GLY A C 1
ATOM 1578 O O . GLY A 1 195 ? -1.815 -6.275 -9.033 1.00 57.78 195 GLY A O 1
ATOM 1579 N N . GLY A 1 196 ? -1.680 -6.233 -6.788 1.00 53.94 196 GLY A N 1
ATOM 1580 C CA . GLY A 1 196 ? -2.951 -5.537 -6.594 1.00 53.94 196 GLY A CA 1
ATOM 1581 C C . GLY A 1 196 ? -2.934 -4.146 -7.237 1.00 53.94 196 GLY A C 1
ATOM 1582 O O . GLY A 1 196 ? -1.888 -3.499 -7.294 1.00 53.94 196 GLY A O 1
ATOM 1583 N N . LYS A 1 197 ? -4.101 -3.687 -7.707 1.00 49.81 197 LYS A N 1
ATOM 1584 C CA . LYS A 1 197 ? -4.287 -2.298 -8.145 1.00 49.81 197 LYS A CA 1
ATOM 1585 C C . LYS A 1 197 ? -3.826 -1.367 -7.018 1.00 49.81 197 LYS A C 1
ATOM 1587 O O . LYS A 1 197 ? -4.129 -1.631 -5.850 1.00 49.81 197 LYS A O 1
ATOM 1592 N N . ALA A 1 198 ? -3.109 -0.293 -7.347 1.00 41.88 198 ALA A N 1
ATOM 1593 C CA . ALA A 1 198 ? -2.932 0.789 -6.386 1.00 41.88 198 ALA A CA 1
ATOM 1594 C C . ALA A 1 198 ? -4.332 1.255 -5.958 1.00 41.88 198 ALA A C 1
ATOM 1596 O O . ALA A 1 198 ? -5.209 1.400 -6.808 1.00 41.88 198 ALA A O 1
ATOM 1597 N N . SER A 1 199 ? -4.566 1.411 -4.650 1.00 36.31 199 SER A N 1
ATOM 1598 C CA . SER A 1 199 ? -5.866 1.876 -4.151 1.00 36.31 199 SER A CA 1
ATOM 1599 C C . SER A 1 199 ? -6.242 3.162 -4.881 1.00 36.31 199 SER A C 1
ATOM 1601 O O . SER A 1 199 ? -5.406 4.063 -4.992 1.00 36.31 199 SER A O 1
ATOM 1603 N N . GLN A 1 200 ? -7.481 3.243 -5.365 1.00 42.16 200 GLN A N 1
ATOM 1604 C CA . GLN A 1 200 ? -7.988 4.406 -6.089 1.00 42.16 200 GLN A CA 1
ATOM 1605 C C . GLN A 1 200 ? -7.758 5.696 -5.290 1.00 42.16 200 GLN A C 1
ATOM 1607 O O . GLN A 1 200 ? -7.233 6.660 -5.833 1.00 42.16 200 GLN A O 1
ATOM 1612 N N . PHE A 1 201 ? -7.941 5.654 -3.967 1.00 40.34 201 PHE A N 1
ATOM 1613 C CA . PHE A 1 201 ? -7.583 6.741 -3.054 1.00 40.34 201 PHE A CA 1
ATOM 1614 C C . PHE A 1 201 ? -6.109 7.181 -3.154 1.00 40.34 201 PHE A C 1
ATOM 1616 O O . PHE A 1 201 ? -5.803 8.371 -3.148 1.00 40.34 201 PHE A O 1
ATOM 1623 N N . THR A 1 202 ? -5.168 6.234 -3.236 1.00 42.28 202 THR A N 1
ATOM 1624 C CA . THR A 1 202 ? -3.731 6.537 -3.374 1.00 42.28 202 THR A CA 1
ATOM 1625 C C . THR A 1 202 ? -3.416 7.152 -4.736 1.00 42.28 202 THR A C 1
ATOM 1627 O O . THR A 1 202 ? -2.610 8.080 -4.816 1.00 42.28 202 THR A O 1
ATOM 1630 N N . VAL A 1 203 ? -4.074 6.673 -5.793 1.00 45.66 203 VAL A N 1
ATOM 1631 C CA . VAL A 1 203 ? -3.936 7.211 -7.153 1.00 45.66 203 VAL A CA 1
ATOM 1632 C C . VAL A 1 203 ? -4.522 8.625 -7.236 1.00 45.66 203 VAL A C 1
ATOM 1634 O O . VAL A 1 203 ? -3.858 9.531 -7.729 1.00 45.66 203 VAL A O 1
ATOM 1637 N N . GLU A 1 204 ? -5.709 8.856 -6.680 1.00 46.47 204 GLU A N 1
ATOM 1638 C CA . GLU A 1 204 ? -6.398 10.151 -6.681 1.00 46.47 204 GLU A CA 1
ATOM 1639 C C . GLU A 1 204 ? -5.689 11.202 -5.819 1.00 46.47 204 GLU A C 1
ATOM 1641 O O . GLU A 1 204 ? -5.495 12.328 -6.271 1.00 46.47 204 GLU A O 1
ATOM 1646 N N . GLN A 1 205 ? -5.228 10.849 -4.612 1.00 46.53 205 GLN A N 1
ATOM 1647 C CA . GLN A 1 205 ? -4.411 11.745 -3.781 1.00 46.53 205 GLN A CA 1
ATOM 1648 C C . GLN A 1 205 ? -3.110 12.137 -4.485 1.00 46.53 205 GLN A C 1
ATOM 1650 O O . GLN A 1 205 ? -2.730 13.310 -4.474 1.00 46.53 205 GLN A O 1
ATOM 1655 N N . SER A 1 206 ? -2.448 11.172 -5.132 1.00 40.12 206 SER A N 1
ATOM 1656 C CA . SER A 1 206 ? -1.271 11.445 -5.954 1.00 40.12 206 SER A CA 1
ATOM 1657 C C . SER A 1 206 ? -1.629 12.395 -7.100 1.00 40.12 206 SER A C 1
ATOM 1659 O O . SER A 1 206 ? -1.015 13.449 -7.226 1.00 40.12 206 SER A O 1
ATOM 1661 N N . ASN A 1 207 ? -2.676 12.107 -7.871 1.00 44.69 207 ASN A N 1
ATOM 1662 C CA . ASN A 1 207 ? -3.086 12.919 -9.019 1.00 44.69 207 ASN A CA 1
ATOM 1663 C C . ASN A 1 207 ? -3.476 14.355 -8.627 1.00 44.69 207 ASN A C 1
ATOM 1665 O O . ASN A 1 207 ? -3.023 15.302 -9.269 1.00 44.69 207 ASN A O 1
ATOM 1669 N N . LEU A 1 208 ? -4.238 14.542 -7.543 1.00 52.50 208 LEU A N 1
ATOM 1670 C CA . LEU A 1 208 ? -4.597 15.865 -7.015 1.00 52.50 208 LEU A CA 1
ATOM 1671 C C . LEU A 1 208 ? -3.366 16.650 -6.552 1.00 52.50 208 LEU A C 1
ATOM 1673 O O . LEU A 1 208 ? -3.248 17.841 -6.833 1.00 52.50 208 LEU A O 1
ATOM 1677 N N . SER A 1 209 ? -2.413 15.987 -5.887 1.00 45.91 209 SER A N 1
ATOM 1678 C CA . SER A 1 209 ? -1.155 16.624 -5.469 1.00 45.91 209 SER A CA 1
ATOM 1679 C C . SER A 1 209 ? -0.280 17.070 -6.649 1.00 45.91 209 SER A C 1
ATOM 1681 O O . SER A 1 209 ? 0.531 17.985 -6.506 1.00 45.91 209 SER A O 1
ATOM 1683 N N . LEU A 1 210 ? -0.469 16.453 -7.820 1.00 43.53 210 LEU A N 1
ATOM 1684 C CA . LEU A 1 210 ? 0.261 16.722 -9.059 1.00 43.53 210 LEU A CA 1
ATOM 1685 C C . LEU A 1 210 ? -0.481 17.689 -10.001 1.00 43.53 210 LEU A C 1
ATOM 1687 O O . LEU A 1 210 ? -0.014 17.936 -11.111 1.00 43.53 210 LEU A O 1
ATOM 1691 N N . GLY A 1 211 ? -1.596 18.276 -9.553 1.00 43.41 211 GLY A N 1
ATOM 1692 C CA . GLY A 1 211 ? -2.321 19.319 -10.282 1.00 43.41 211 GLY A CA 1
ATOM 1693 C C . GLY A 1 211 ? -3.496 18.828 -11.126 1.00 43.41 211 GLY A C 1
ATOM 1694 O O . GLY A 1 211 ? -4.001 19.602 -11.936 1.00 43.41 211 GLY A O 1
ATOM 1695 N N . ALA A 1 212 ? -3.952 17.581 -10.946 1.00 44.34 212 ALA A N 1
ATOM 1696 C CA . ALA A 1 212 ? -5.253 17.166 -11.464 1.00 44.34 212 ALA A CA 1
ATOM 1697 C C . ALA A 1 212 ? -6.362 18.023 -10.834 1.00 44.34 212 ALA A C 1
ATOM 1699 O O . ALA A 1 212 ? -6.343 18.314 -9.636 1.00 44.34 212 ALA A O 1
ATOM 1700 N N . SER A 1 213 ? -7.334 18.418 -11.647 1.00 47.94 213 SER A N 1
ATOM 1701 C CA . SER A 1 213 ? -8.497 19.187 -11.221 1.00 47.94 213 SER A CA 1
ATOM 1702 C C . SER A 1 213 ? -9.762 18.416 -11.559 1.00 47.94 213 SER A C 1
ATOM 1704 O O . SER A 1 213 ? -9.877 17.850 -12.646 1.00 47.94 213 SER A O 1
ATOM 1706 N N . TYR A 1 214 ? -10.731 18.435 -10.651 1.00 49.69 214 TYR A N 1
ATOM 1707 C CA . TYR A 1 214 ? -12.095 18.045 -10.991 1.00 49.69 214 TYR A CA 1
ATOM 1708 C C . TYR A 1 214 ? -12.634 18.998 -12.066 1.00 49.69 214 TYR A C 1
ATOM 1710 O O . TYR A 1 214 ? -12.267 20.177 -12.075 1.00 49.69 214 TYR A O 1
ATOM 1718 N N . ALA A 1 215 ? -13.449 18.488 -12.992 1.00 41.28 215 ALA A N 1
ATOM 1719 C CA . ALA A 1 215 ? -14.047 19.296 -14.050 1.00 41.28 215 ALA A CA 1
ATOM 1720 C C . ALA A 1 215 ? -14.805 20.479 -13.428 1.00 41.28 215 ALA A C 1
ATOM 1722 O O . ALA A 1 215 ? -15.757 20.280 -12.684 1.00 41.28 215 ALA A O 1
ATOM 1723 N N . SER A 1 216 ? -14.343 21.705 -13.679 1.00 41.19 216 SER A N 1
ATOM 1724 C CA . SER A 1 216 ? -14.952 22.914 -13.134 1.00 41.19 216 SER A CA 1
ATOM 1725 C C . SER A 1 216 ? -16.205 23.269 -13.928 1.00 41.19 216 SER A C 1
ATOM 1727 O O . SER A 1 216 ? -16.119 24.000 -14.915 1.00 41.19 216 SER A O 1
ATOM 1729 N N . ASP A 1 217 ? -17.352 22.774 -13.484 1.00 36.38 217 ASP A N 1
ATOM 1730 C CA . ASP A 1 217 ? -18.597 23.522 -13.621 1.00 36.38 217 ASP A CA 1
ATOM 1731 C C . ASP A 1 217 ? -18.873 24.222 -12.286 1.00 36.38 217 ASP A C 1
ATOM 1733 O O . ASP A 1 217 ? -18.645 23.661 -11.215 1.00 36.38 217 ASP A O 1
ATOM 1737 N N . ASP A 1 218 ? -19.331 25.472 -12.334 1.00 36.69 218 ASP A N 1
ATOM 1738 C CA . ASP A 1 218 ? -19.591 26.354 -11.179 1.00 36.69 218 ASP A CA 1
ATOM 1739 C C . ASP A 1 218 ? -20.748 25.871 -10.258 1.00 36.69 218 ASP A C 1
ATOM 1741 O O . ASP A 1 218 ? -21.304 26.628 -9.463 1.00 36.69 218 ASP A O 1
ATOM 1745 N N . GLU A 1 219 ? -21.075 24.580 -10.308 1.00 38.59 219 GLU A N 1
ATOM 1746 C CA . GLU A 1 219 ? -21.999 23.852 -9.437 1.00 38.59 219 GLU A CA 1
ATOM 1747 C C . GLU A 1 219 ? -21.370 22.542 -8.919 1.00 38.59 219 GLU A C 1
ATOM 1749 O O . GLU A 1 219 ? -22.030 21.514 -8.825 1.00 38.59 219 GLU A O 1
ATOM 1754 N N . LEU A 1 220 ? -20.082 22.523 -8.560 1.00 36.22 220 LEU A N 1
ATOM 1755 C CA . LEU A 1 220 ? -19.500 21.301 -7.992 1.00 36.22 220 LEU A CA 1
ATOM 1756 C C . LEU A 1 220 ? -19.941 21.063 -6.532 1.00 36.22 220 LEU A C 1
ATOM 1758 O O . LEU A 1 220 ? -19.644 21.882 -5.649 1.00 36.22 220 LEU A O 1
ATOM 1762 N N . PRO A 1 221 ? -20.576 19.915 -6.225 1.00 35.78 221 PRO A N 1
ATOM 1763 C CA . PRO A 1 221 ? -20.868 19.528 -4.861 1.00 35.78 221 PRO A CA 1
ATOM 1764 C C . PRO A 1 221 ? -19.572 19.113 -4.160 1.00 35.78 221 PRO A C 1
ATOM 1766 O O . PRO A 1 221 ? -18.745 18.365 -4.674 1.00 35.78 221 PRO A O 1
ATOM 1769 N N . TYR A 1 222 ? -19.390 19.644 -2.957 1.00 34.28 222 TYR A N 1
ATOM 1770 C CA . TYR A 1 222 ? -18.239 19.431 -2.086 1.00 34.28 222 TYR A CA 1
ATOM 1771 C C . TYR A 1 222 ? -17.795 17.951 -2.010 1.00 34.28 222 TYR A C 1
ATOM 1773 O O . TYR A 1 222 ? -18.580 17.085 -1.629 1.00 34.28 222 TYR A O 1
ATOM 1781 N N . SER A 1 223 ? -16.518 17.670 -2.295 1.00 32.81 223 SER A N 1
ATOM 1782 C CA . SER A 1 223 ? -15.932 16.326 -2.205 1.00 32.81 223 SER A CA 1
ATOM 1783 C C . SER A 1 223 ? -15.684 15.886 -0.752 1.00 32.81 223 SER A C 1
ATOM 1785 O O . SER A 1 223 ? -15.302 16.680 0.117 1.00 32.81 223 SER A O 1
ATOM 1787 N N . SER A 1 224 ? -15.942 14.604 -0.471 1.00 35.00 224 SER A N 1
ATOM 1788 C CA . SER A 1 224 ? -15.784 13.992 0.852 1.00 35.00 224 SER A CA 1
ATOM 1789 C C . SER A 1 224 ? -14.367 13.468 1.078 1.00 35.00 224 SER A C 1
ATOM 1791 O O . SER A 1 224 ? -13.769 12.858 0.203 1.00 35.00 224 SER A O 1
ATOM 1793 N N . LEU A 1 225 ? -13.834 13.696 2.281 1.00 31.30 225 LEU A N 1
ATOM 1794 C CA . LEU A 1 225 ? -12.488 13.300 2.728 1.00 31.30 225 LEU A CA 1
ATOM 1795 C C . LEU A 1 225 ? -12.395 11.835 3.204 1.00 31.30 225 LEU A C 1
ATOM 1797 O O . LEU A 1 225 ? -11.378 11.443 3.776 1.00 31.30 225 LEU A O 1
ATOM 1801 N N . ILE A 1 226 ? -13.454 11.041 3.030 1.00 29.14 226 ILE A N 1
ATOM 1802 C CA . ILE A 1 226 ? -13.523 9.642 3.460 1.00 29.14 226 ILE A CA 1
ATOM 1803 C C . ILE A 1 226 ? -14.015 8.810 2.272 1.00 29.14 226 ILE A C 1
ATOM 1805 O O . ILE A 1 226 ? -15.107 9.055 1.761 1.00 29.14 226 ILE A O 1
ATOM 1809 N N . ASP A 1 227 ? -13.206 7.835 1.857 1.00 35.38 227 ASP A N 1
ATOM 1810 C CA . ASP A 1 227 ? -13.598 6.771 0.931 1.00 35.38 227 ASP A CA 1
ATOM 1811 C C . ASP A 1 227 ? -14.817 6.033 1.515 1.00 35.38 227 ASP A C 1
ATOM 1813 O O . ASP A 1 227 ? -14.766 5.495 2.627 1.00 35.38 227 ASP A O 1
ATOM 1817 N N . THR A 1 228 ? -15.953 6.122 0.824 1.00 39.62 228 THR A N 1
ATOM 1818 C CA . THR A 1 228 ? -17.256 5.617 1.285 1.00 39.62 228 THR A CA 1
ATOM 1819 C C . THR A 1 228 ? -17.885 4.655 0.281 1.00 39.62 228 THR A C 1
ATOM 1821 O O . THR A 1 228 ? -19.106 4.496 0.260 1.00 39.62 228 THR A O 1
ATOM 1824 N N . GLU A 1 229 ? -17.073 3.952 -0.513 1.00 36.53 229 GLU A N 1
ATOM 1825 C CA . GLU A 1 229 ? -17.557 2.844 -1.338 1.00 36.53 229 GLU A CA 1
ATOM 1826 C C . GLU A 1 229 ? -17.927 1.634 -0.466 1.00 36.53 229 GLU A C 1
ATOM 1828 O O . GLU A 1 229 ? -17.152 0.708 -0.229 1.00 36.53 229 GLU A O 1
ATOM 1833 N N . PHE A 1 230 ? -19.161 1.634 0.034 1.00 39.72 230 PHE A N 1
ATOM 1834 C CA . PHE A 1 230 ? -19.806 0.451 0.592 1.00 39.72 230 PHE A CA 1
ATOM 1835 C C . PHE A 1 230 ? -20.908 0.004 -0.376 1.00 39.72 230 PHE A C 1
ATOM 1837 O O . PHE A 1 230 ? -21.746 0.827 -0.748 1.00 39.72 230 PHE A O 1
ATOM 1844 N N . PRO A 1 231 ? -20.965 -1.280 -0.782 1.00 40.31 231 PRO A N 1
ATOM 1845 C CA . PRO A 1 231 ? -22.020 -1.769 -1.661 1.00 40.31 231 PRO A CA 1
ATOM 1846 C C . PRO A 1 231 ? -23.356 -1.748 -0.911 1.00 40.31 231 PRO A C 1
ATOM 1848 O O . PRO A 1 231 ? -23.671 -2.640 -0.123 1.00 40.31 231 PRO A O 1
ATOM 1851 N N . VAL A 1 232 ? -24.139 -0.700 -1.142 1.00 42.69 232 VAL A N 1
ATOM 1852 C CA . VAL A 1 232 ? -25.446 -0.486 -0.524 1.00 42.69 232 VAL A CA 1
ATOM 1853 C C . VAL A 1 232 ? -26.516 -0.659 -1.590 1.00 42.69 232 VAL A C 1
ATOM 1855 O O . VAL A 1 232 ? -26.649 0.154 -2.500 1.00 42.69 232 VAL A O 1
ATOM 1858 N N . VAL A 1 233 ? -27.303 -1.727 -1.468 1.00 39.00 233 VAL A N 1
ATOM 1859 C CA . VAL A 1 233 ? -28.440 -1.994 -2.356 1.00 39.00 233 VAL A CA 1
ATOM 1860 C C . VAL A 1 233 ? -29.710 -1.413 -1.728 1.00 39.00 233 VAL A C 1
ATOM 1862 O O . VAL A 1 233 ? -30.127 -1.852 -0.659 1.00 39.00 233 VAL A O 1
ATOM 1865 N N . GLY A 1 234 ? -30.341 -0.447 -2.404 1.00 41.75 234 GLY A N 1
ATOM 1866 C CA . GLY A 1 234 ? -31.660 0.094 -2.048 1.00 41.75 234 GLY A CA 1
ATOM 1867 C C . GLY A 1 234 ? -31.655 1.535 -1.516 1.00 41.75 234 GLY A C 1
ATOM 1868 O O . GLY A 1 234 ? -30.936 1.879 -0.578 1.00 41.75 234 GLY A O 1
ATOM 1869 N N . ALA A 1 235 ? -32.523 2.375 -2.092 1.00 45.94 235 ALA A N 1
ATOM 1870 C CA . ALA A 1 235 ? -32.630 3.808 -1.790 1.00 45.94 235 ALA A CA 1
ATOM 1871 C C . ALA A 1 235 ? -33.010 4.111 -0.326 1.00 45.94 235 ALA A C 1
ATOM 1873 O O . ALA A 1 235 ? -32.549 5.097 0.251 1.00 45.94 235 ALA A O 1
ATOM 1874 N N . ASP A 1 236 ? -33.812 3.249 0.305 1.00 51.53 236 ASP A N 1
ATOM 1875 C CA . ASP A 1 236 ? -34.184 3.413 1.712 1.00 51.53 236 ASP A CA 1
ATOM 1876 C C . ASP A 1 236 ? -32.990 3.214 2.652 1.00 51.53 236 ASP A C 1
ATOM 1878 O O . ASP A 1 236 ? -32.838 3.973 3.610 1.00 51.53 236 ASP A O 1
ATOM 1882 N N . TYR A 1 237 ? -32.118 2.242 2.363 1.00 50.75 237 TYR A N 1
ATOM 1883 C CA . TYR A 1 237 ? -30.929 1.967 3.171 1.00 50.75 237 TYR A CA 1
ATOM 1884 C C . TYR A 1 237 ? -29.855 3.039 2.966 1.00 50.75 237 TYR A C 1
ATOM 1886 O O . TYR A 1 237 ? -29.240 3.485 3.931 1.00 50.75 237 TYR A O 1
ATOM 1894 N N . LEU A 1 238 ? -29.712 3.542 1.736 1.00 50.00 238 LEU A N 1
ATOM 1895 C CA . LEU A 1 238 ? -28.860 4.691 1.444 1.00 50.00 238 LEU A CA 1
ATOM 1896 C C . LEU A 1 238 ? -29.276 5.922 2.256 1.00 50.00 238 LEU A C 1
ATOM 1898 O O . LEU A 1 238 ? -28.447 6.510 2.934 1.00 50.00 238 LEU A O 1
ATOM 1902 N N . ARG A 1 239 ? -30.569 6.274 2.264 1.00 52.28 239 ARG A N 1
ATOM 1903 C CA . ARG A 1 239 ? -31.093 7.412 3.040 1.00 52.28 239 ARG A CA 1
ATOM 1904 C C . ARG A 1 239 ? -30.845 7.261 4.543 1.00 52.28 239 ARG A C 1
ATOM 1906 O O . ARG A 1 239 ? -30.644 8.262 5.232 1.00 52.28 239 ARG A O 1
ATOM 1913 N N . VAL A 1 240 ? -30.878 6.031 5.056 1.00 59.75 240 VAL A N 1
ATOM 1914 C CA . VAL A 1 240 ? -30.497 5.737 6.443 1.00 59.75 240 VAL A CA 1
ATOM 1915 C C . VAL A 1 240 ? -29.006 6.005 6.640 1.00 59.75 240 VAL A C 1
ATOM 1917 O O . VAL A 1 240 ? -28.663 6.782 7.521 1.00 59.75 240 VAL A O 1
ATOM 1920 N N . LEU A 1 241 ? -28.128 5.467 5.791 1.00 56.41 241 LEU A N 1
ATOM 1921 C CA . LEU A 1 241 ? -26.679 5.680 5.897 1.00 56.41 241 LEU A CA 1
ATOM 1922 C C . LEU A 1 241 ? -26.271 7.148 5.749 1.00 56.41 241 LEU A C 1
ATOM 1924 O O . LEU A 1 241 ? -25.476 7.629 6.548 1.00 56.41 241 LEU A O 1
ATOM 1928 N N . THR A 1 242 ? -26.866 7.875 4.802 1.00 56.25 242 THR A N 1
ATOM 1929 C CA . THR A 1 242 ? -26.732 9.329 4.655 1.00 56.25 242 THR A CA 1
ATOM 1930 C C . THR A 1 242 ? -26.960 10.026 5.993 1.00 56.25 242 THR A C 1
ATOM 1932 O O . THR A 1 242 ? -26.099 10.751 6.485 1.00 56.25 242 THR A O 1
ATOM 1935 N N . ARG A 1 243 ? -28.099 9.746 6.638 1.00 61.78 243 ARG A N 1
ATOM 1936 C CA . ARG A 1 243 ? -28.469 10.344 7.926 1.00 61.78 243 ARG A CA 1
ATOM 1937 C C . ARG A 1 243 ? -27.515 9.925 9.053 1.00 61.78 243 ARG A C 1
ATOM 1939 O O . ARG A 1 243 ? -27.161 10.749 9.895 1.00 61.78 243 ARG A O 1
ATOM 1946 N N . GLU A 1 244 ? -27.081 8.666 9.052 1.00 63.72 244 GLU A N 1
ATOM 1947 C CA . GLU A 1 244 ? -26.119 8.102 10.010 1.00 63.72 244 GLU A CA 1
ATOM 1948 C C . GLU A 1 244 ? -24.673 8.600 9.799 1.00 63.72 244 GLU A C 1
ATOM 1950 O O . GLU A 1 244 ? -23.838 8.446 10.688 1.00 63.72 244 GLU A O 1
ATOM 1955 N N . ILE A 1 245 ? -24.346 9.222 8.664 1.00 63.03 245 ILE A N 1
ATOM 1956 C CA . ILE A 1 245 ? -23.022 9.809 8.392 1.00 63.03 245 ILE A CA 1
ATOM 1957 C C . ILE A 1 245 ? -23.045 11.327 8.592 1.00 63.03 245 ILE A C 1
ATOM 1959 O O . ILE A 1 245 ? -22.106 11.899 9.154 1.00 63.03 245 ILE A O 1
ATOM 1963 N N . GLU A 1 246 ? -24.126 11.992 8.182 1.00 63.03 246 GLU A N 1
ATOM 1964 C CA . GLU A 1 246 ? -24.289 13.442 8.301 1.00 63.03 246 GLU A CA 1
ATOM 1965 C C . GLU A 1 246 ? -24.215 13.932 9.749 1.00 63.03 246 GLU A C 1
ATOM 1967 O O . GLU A 1 246 ? -23.685 15.018 9.991 1.00 63.03 246 GLU A O 1
ATOM 1972 N N . TRP A 1 247 ? -24.670 13.145 10.734 1.00 71.19 247 TRP A N 1
ATOM 1973 C CA . TRP A 1 247 ? -24.613 13.573 12.138 1.00 71.19 247 TRP A CA 1
ATOM 1974 C C . TRP A 1 247 ? -23.179 13.742 12.661 1.00 71.19 247 TRP A C 1
ATOM 1976 O O . TRP A 1 247 ? -22.988 14.475 13.630 1.00 71.19 247 TRP A O 1
ATOM 1986 N N . LEU A 1 248 ? -22.178 13.102 12.038 1.00 66.31 248 LEU A N 1
ATOM 1987 C CA . LEU A 1 248 ? -20.757 13.270 12.375 1.00 66.31 248 LEU A CA 1
ATOM 1988 C C . LEU A 1 248 ? -20.170 14.570 11.813 1.00 66.31 248 LEU A C 1
ATOM 1990 O O . LEU A 1 248 ? -19.105 15.012 12.256 1.00 66.31 248 LEU A O 1
ATOM 1994 N N . ASN A 1 249 ? -20.845 15.198 10.850 1.00 62.44 249 ASN A N 1
ATOM 1995 C CA . ASN A 1 249 ? -20.381 16.438 10.258 1.00 62.44 249 ASN A CA 1
ATOM 1996 C C . ASN A 1 249 ? -20.358 17.558 11.305 1.00 62.44 249 ASN A C 1
ATOM 1998 O O . ASN A 1 249 ? -21.338 17.796 12.008 1.00 62.44 249 ASN A O 1
ATOM 2002 N N . ARG A 1 250 ? -19.227 18.264 11.396 1.00 64.88 250 ARG A N 1
ATOM 2003 C CA . ARG A 1 250 ? -18.956 19.330 12.376 1.00 64.88 250 ARG A CA 1
ATOM 2004 C C . ARG A 1 250 ? -18.939 18.876 13.837 1.00 64.88 250 ARG A C 1
ATOM 2006 O O . ARG A 1 250 ? -18.877 19.726 14.723 1.00 64.88 250 ARG A O 1
ATOM 2013 N N . LYS A 1 251 ? -18.922 17.569 14.114 1.00 76.25 251 LYS A N 1
ATOM 2014 C CA . LYS A 1 251 ? -18.676 17.073 15.471 1.00 76.25 251 LYS A CA 1
ATOM 2015 C C . LYS A 1 251 ? -17.195 17.181 15.809 1.00 76.25 251 LYS A C 1
ATOM 2017 O O . LYS A 1 251 ? -16.318 16.912 14.991 1.00 76.25 251 LYS A O 1
ATOM 2022 N N . THR A 1 252 ? -16.902 17.531 17.049 1.00 80.81 252 THR A N 1
ATOM 2023 C CA . THR A 1 252 ? -15.577 17.374 17.642 1.00 80.81 252 THR A CA 1
ATOM 2024 C C . THR A 1 252 ? -15.402 15.917 18.039 1.00 80.81 252 THR A C 1
ATOM 2026 O O . THR A 1 252 ? -16.128 15.415 18.896 1.00 80.81 252 THR A O 1
ATOM 2029 N N . GLN A 1 253 ? -14.441 15.236 17.420 1.00 87.75 253 GLN A N 1
ATOM 2030 C CA . GLN A 1 253 ? -13.957 13.949 17.896 1.00 87.75 253 GLN A CA 1
ATOM 2031 C C . GLN A 1 253 ? -12.934 14.198 19.003 1.00 87.75 253 GLN A C 1
ATOM 2033 O O . GLN A 1 253 ? -11.900 14.824 18.768 1.00 87.75 253 GLN A O 1
ATOM 2038 N N . GLU A 1 254 ? -13.193 13.655 20.185 1.00 90.81 254 GLU A N 1
ATOM 2039 C CA . GLU A 1 254 ? -12.234 13.612 21.284 1.00 90.81 254 GLU A CA 1
ATOM 2040 C C . GLU A 1 254 ? -11.784 12.175 21.506 1.00 90.81 254 GLU A C 1
ATOM 2042 O O . GLU A 1 254 ? -12.600 11.262 21.621 1.00 90.81 254 GLU A O 1
ATOM 2047 N N . THR A 1 255 ? -10.471 11.987 21.527 1.00 93.38 255 THR A N 1
ATOM 2048 C CA . THR A 1 255 ? -9.815 10.707 21.760 1.00 93.38 255 THR A CA 1
ATOM 2049 C C . THR A 1 255 ? -9.016 10.810 23.046 1.00 93.38 255 THR A C 1
ATOM 2051 O O . THR A 1 255 ? -8.153 11.675 23.172 1.00 93.38 255 THR A O 1
ATOM 2054 N N . VAL A 1 256 ? -9.306 9.937 24.002 1.00 92.75 256 VAL A N 1
ATOM 2055 C CA . VAL A 1 256 ? -8.643 9.903 25.304 1.00 92.75 256 VAL A CA 1
ATOM 2056 C C . VAL A 1 256 ? -7.883 8.592 25.425 1.00 92.75 256 VAL A C 1
ATOM 2058 O O . VAL A 1 256 ? -8.435 7.519 25.190 1.00 92.75 256 VAL A O 1
ATOM 2061 N N . THR A 1 257 ? -6.608 8.678 25.783 1.00 94.06 257 THR A N 1
ATOM 2062 C CA . THR A 1 257 ? -5.770 7.517 26.087 1.00 94.06 257 THR A CA 1
ATOM 2063 C C . THR A 1 257 ? -5.481 7.499 27.579 1.00 94.06 257 THR A C 1
ATOM 2065 O O . THR A 1 257 ? -4.966 8.481 28.117 1.00 94.06 257 THR A O 1
ATOM 2068 N N . VAL A 1 258 ? -5.814 6.395 28.245 1.00 93.62 258 VAL A N 1
ATOM 2069 C CA . VAL A 1 258 ? -5.655 6.218 29.695 1.00 93.62 258 VAL A CA 1
ATOM 2070 C C . VAL A 1 258 ? -4.882 4.935 29.960 1.00 93.62 258 VAL A C 1
ATOM 2072 O O . VAL A 1 258 ? -5.173 3.891 29.379 1.00 93.62 258 VAL A O 1
ATOM 2075 N N . GLU A 1 259 ? -3.902 5.001 30.860 1.00 93.88 259 GLU A N 1
ATOM 2076 C CA . GLU A 1 259 ? -3.210 3.815 31.364 1.00 93.88 259 GLU A CA 1
ATOM 2077 C C . GLU A 1 259 ? -3.679 3.512 32.787 1.00 93.88 259 GLU A C 1
ATOM 2079 O O . GLU A 1 259 ? -3.261 4.165 33.742 1.00 93.88 259 GLU A O 1
ATOM 2084 N N . ILE A 1 260 ? -4.538 2.509 32.930 1.00 92.31 260 ILE A N 1
ATOM 2085 C CA . ILE A 1 260 ? -5.015 1.993 34.211 1.00 92.31 260 ILE A CA 1
ATOM 2086 C C . ILE A 1 260 ? -3.939 1.080 34.814 1.00 92.31 260 ILE A C 1
ATOM 2088 O O . ILE A 1 260 ? -3.373 0.224 34.133 1.00 92.31 260 ILE A O 1
ATOM 2092 N N . ARG A 1 261 ? -3.664 1.256 36.108 1.00 91.50 261 ARG A N 1
ATOM 2093 C CA . ARG A 1 261 ? -2.638 0.564 36.900 1.00 91.50 261 ARG A CA 1
ATOM 2094 C C . ARG A 1 261 ? -3.236 0.006 38.193 1.00 91.50 261 ARG A C 1
ATOM 2096 O O . ARG A 1 261 ? -3.099 0.604 39.261 1.00 91.50 261 ARG A O 1
ATOM 2103 N N . ALA A 1 262 ? -3.848 -1.169 38.117 1.00 89.62 262 ALA A N 1
ATOM 2104 C CA . ALA A 1 262 ? -4.331 -1.891 39.291 1.00 89.62 262 ALA A CA 1
ATOM 2105 C C . ALA A 1 262 ? -3.197 -2.692 39.939 1.00 89.62 262 ALA A C 1
ATOM 2107 O O . ALA A 1 262 ? -2.577 -3.542 39.300 1.00 89.62 262 ALA A O 1
ATOM 2108 N N . ARG A 1 263 ? -2.913 -2.449 41.223 1.00 88.81 263 ARG A N 1
ATOM 2109 C CA . ARG A 1 263 ? -1.944 -3.272 41.965 1.00 88.81 263 ARG A CA 1
ATOM 2110 C C . ARG A 1 263 ? -2.560 -4.627 42.276 1.00 88.81 263 ARG A C 1
ATOM 2112 O O . ARG A 1 263 ? -3.762 -4.719 42.473 1.00 88.81 263 ARG A O 1
ATOM 2119 N N . ILE A 1 264 ? -1.731 -5.661 42.360 1.00 85.25 264 ILE A N 1
ATOM 2120 C CA . ILE A 1 264 ? -2.167 -7.000 42.766 1.00 85.25 264 ILE A CA 1
ATOM 2121 C C . ILE A 1 264 ? -1.670 -7.276 44.177 1.00 85.25 264 ILE A C 1
ATOM 2123 O O . ILE A 1 264 ? -0.471 -7.185 44.455 1.00 85.25 264 ILE A O 1
ATOM 2127 N N . ARG A 1 265 ? -2.597 -7.617 45.075 1.00 82.00 265 ARG A N 1
ATOM 2128 C CA . ARG A 1 265 ? -2.313 -7.984 46.466 1.00 82.00 265 ARG A CA 1
ATOM 2129 C C . ARG A 1 265 ? -2.850 -9.381 46.712 1.00 82.00 265 ARG A C 1
ATOM 2131 O O . ARG A 1 265 ? -4.024 -9.647 46.487 1.00 82.00 265 ARG A O 1
ATOM 2138 N N . SER A 1 266 ? -1.975 -10.286 47.147 1.00 80.12 266 SER A N 1
ATOM 2139 C CA . SER A 1 266 ? -2.346 -11.683 47.416 1.00 80.12 266 SER A CA 1
ATOM 2140 C C . SER A 1 266 ? -3.043 -12.376 46.230 1.00 80.12 266 SER A C 1
ATOM 2142 O O . SER A 1 266 ? -3.945 -13.181 46.426 1.00 80.12 266 SER A O 1
ATOM 2144 N N . GLY A 1 267 ? -2.634 -12.050 44.997 1.00 75.50 267 GLY A N 1
ATOM 2145 C CA . GLY A 1 267 ? -3.193 -12.623 43.765 1.00 75.50 267 GLY A CA 1
ATOM 2146 C C . GLY A 1 267 ? -4.487 -11.974 43.264 1.00 75.50 267 GLY A C 1
ATOM 2147 O O . GLY A 1 267 ? -4.969 -12.366 42.208 1.00 75.50 267 GLY A O 1
ATOM 2148 N N . ILE A 1 268 ? -5.021 -10.971 43.969 1.00 78.69 268 ILE A N 1
ATOM 2149 C CA . ILE A 1 268 ? -6.250 -10.264 43.595 1.00 78.69 268 ILE A CA 1
ATOM 2150 C C . ILE A 1 268 ? -5.887 -8.838 43.147 1.00 78.69 268 ILE A C 1
ATOM 2152 O O . ILE A 1 268 ? -5.206 -8.128 43.897 1.00 78.69 268 ILE A O 1
ATOM 2156 N N . PRO A 1 269 ? -6.264 -8.414 41.929 1.00 81.19 269 PRO A N 1
ATOM 2157 C CA . PRO A 1 269 ? -6.079 -7.037 41.486 1.00 81.19 269 PRO A CA 1
ATOM 2158 C C . PRO A 1 269 ? -7.024 -6.076 42.225 1.00 81.19 269 PRO A C 1
ATOM 2160 O O . PRO A 1 269 ? -8.162 -6.418 42.523 1.00 81.19 269 PRO A O 1
ATOM 2163 N N . ASP A 1 270 ? -6.560 -4.847 42.473 1.00 84.19 270 ASP A N 1
ATOM 2164 C CA . ASP A 1 270 ? -7.346 -3.747 43.063 1.00 84.19 270 ASP A CA 1
ATOM 2165 C C . ASP A 1 270 ? -8.541 -3.334 42.156 1.00 84.19 270 ASP A C 1
ATOM 2167 O O . ASP A 1 270 ? -9.411 -2.582 42.588 1.00 84.19 270 ASP A O 1
ATOM 2171 N N . ILE A 1 271 ? -8.576 -3.817 40.906 1.00 85.31 271 ILE A N 1
ATOM 2172 C CA . ILE A 1 271 ? -9.696 -3.722 39.960 1.00 85.31 271 ILE A CA 1
ATOM 2173 C C . ILE A 1 271 ? -9.977 -5.129 39.430 1.00 85.31 271 ILE A C 1
ATOM 2175 O O . ILE A 1 271 ? -9.077 -5.779 38.900 1.00 85.31 271 ILE A O 1
ATOM 2179 N N . ASP A 1 272 ? -11.220 -5.573 39.527 1.00 81.88 272 ASP A N 1
ATOM 2180 C CA . ASP A 1 272 ? -11.713 -6.898 39.145 1.00 81.88 272 ASP A CA 1
ATOM 2181 C C . ASP A 1 272 ? -12.265 -6.9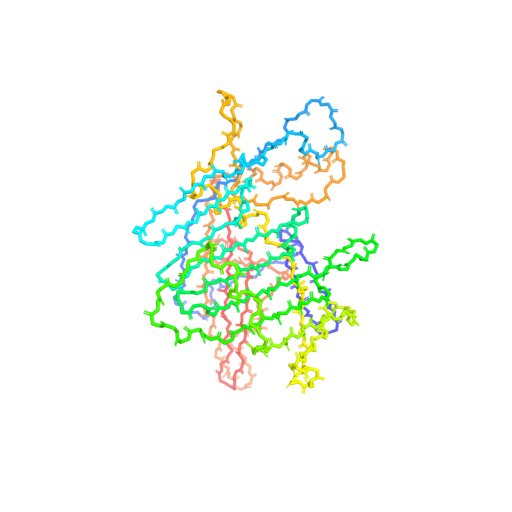75 37.709 1.00 81.88 272 ASP A C 1
ATOM 2183 O O . ASP A 1 272 ? -12.726 -8.031 37.280 1.00 81.88 272 ASP A O 1
ATOM 2187 N N . HIS A 1 273 ? -12.158 -5.886 36.940 1.00 87.00 273 HIS A N 1
ATOM 2188 C CA . HIS A 1 273 ? -12.722 -5.770 35.595 1.00 87.00 273 HIS A CA 1
ATOM 2189 C C . HIS A 1 273 ? -11.700 -5.377 34.518 1.00 87.00 273 HIS A C 1
ATOM 2191 O O . HIS A 1 273 ? -10.866 -4.483 34.701 1.00 87.00 273 HIS A O 1
ATOM 2197 N N . ILE A 1 274 ? -11.793 -6.029 33.357 1.00 87.19 274 ILE A N 1
ATOM 2198 C CA . ILE A 1 274 ? -11.048 -5.676 32.144 1.00 87.19 274 ILE A CA 1
ATOM 2199 C C . ILE A 1 274 ? -12.032 -5.046 31.170 1.00 87.19 274 ILE A C 1
ATOM 2201 O O . ILE A 1 274 ? -12.998 -5.685 30.773 1.00 87.19 274 ILE A O 1
ATOM 2205 N N . VAL A 1 275 ? -11.755 -3.808 30.768 1.00 87.25 275 VAL A N 1
ATOM 2206 C CA . VAL A 1 275 ? -12.611 -3.086 29.824 1.00 87.25 275 VAL A CA 1
ATOM 2207 C C . VAL A 1 275 ? -12.537 -3.762 28.461 1.00 87.25 275 VAL A C 1
ATOM 2209 O O . VAL A 1 275 ? -11.446 -4.024 27.951 1.00 87.25 275 VAL A O 1
ATOM 2212 N N . ASP A 1 276 ? -13.673 -4.010 27.830 1.00 84.00 276 ASP A N 1
ATOM 2213 C CA . ASP A 1 276 ? -13.704 -4.648 26.519 1.00 84.00 276 ASP A CA 1
ATOM 2214 C C . ASP A 1 276 ? -14.675 -3.955 25.552 1.00 84.00 276 ASP A C 1
ATOM 2216 O O . ASP A 1 276 ? -15.287 -2.934 25.860 1.00 84.00 276 ASP A O 1
ATOM 2220 N N . PHE A 1 277 ? -14.756 -4.471 24.325 1.00 82.69 277 PHE A N 1
ATOM 2221 C CA . PHE A 1 277 ? -15.557 -3.873 23.255 1.00 82.69 277 PHE A CA 1
ATOM 2222 C C . PHE A 1 277 ? -17.072 -4.111 23.388 1.00 82.69 277 PHE A C 1
ATOM 2224 O O . PHE A 1 277 ? -17.812 -3.667 22.512 1.00 82.69 277 PHE A O 1
ATOM 2231 N N . THR A 1 278 ? -17.532 -4.826 24.417 1.00 80.50 278 THR A N 1
ATOM 2232 C CA . THR A 1 278 ? -18.959 -5.054 24.701 1.00 80.50 278 THR A CA 1
ATOM 2233 C C . THR A 1 278 ? -19.591 -3.929 25.517 1.00 80.50 278 THR A C 1
ATOM 2235 O O . THR A 1 278 ? -20.812 -3.901 25.664 1.00 80.50 278 THR A O 1
ATOM 2238 N N . GLU A 1 279 ? -18.780 -2.988 26.004 1.00 86.25 279 GLU A N 1
ATOM 2239 C CA . GLU A 1 279 ? -19.187 -1.975 26.972 1.00 86.25 279 GLU A CA 1
ATOM 2240 C C . GLU A 1 279 ? -18.825 -0.564 26.496 1.00 86.25 279 GLU A C 1
ATOM 2242 O O . GLU A 1 279 ? -17.807 -0.329 25.836 1.00 86.25 279 GLU A O 1
ATOM 2247 N N . ARG A 1 280 ? -19.638 0.415 26.893 1.00 90.06 280 ARG A N 1
ATOM 2248 C CA . ARG A 1 280 ? -19.256 1.832 26.855 1.00 90.06 280 ARG A CA 1
ATOM 2249 C C . ARG A 1 280 ? -18.449 2.193 28.093 1.00 90.06 280 ARG A C 1
ATOM 2251 O O . ARG A 1 280 ? -18.623 1.614 29.159 1.00 90.06 280 ARG A O 1
ATOM 2258 N N . ILE A 1 281 ? -17.608 3.210 27.971 1.00 92.62 281 ILE A N 1
ATOM 2259 C CA . ILE A 1 281 ? -16.714 3.651 29.041 1.00 92.62 281 ILE A CA 1
ATOM 2260 C C . ILE A 1 281 ? -17.154 5.027 29.513 1.00 92.62 281 ILE A C 1
ATOM 2262 O O . ILE A 1 281 ? -17.189 5.967 28.724 1.00 92.62 281 ILE A O 1
ATOM 2266 N N . ARG A 1 282 ? -17.447 5.176 30.801 1.00 94.75 282 ARG A N 1
ATOM 2267 C CA . ARG A 1 282 ? -17.635 6.478 31.435 1.00 94.75 282 ARG A CA 1
ATOM 2268 C C . ARG A 1 282 ? -16.327 6.934 32.071 1.00 94.75 282 ARG A C 1
ATOM 2270 O O . ARG A 1 282 ? -15.735 6.219 32.875 1.00 94.75 282 ARG A O 1
ATOM 2277 N N . PHE A 1 283 ? -15.891 8.133 31.704 1.00 94.06 283 PHE A N 1
ATOM 2278 C CA . PHE A 1 283 ? -14.700 8.776 32.242 1.00 94.06 283 PHE A CA 1
ATOM 2279 C C . PHE A 1 283 ? -14.948 10.276 32.409 1.00 94.06 283 PHE A C 1
ATOM 2281 O O . PHE A 1 283 ? -15.381 10.943 31.469 1.00 94.06 283 PHE A O 1
ATOM 2288 N N . GLU A 1 284 ? -14.723 10.797 33.616 1.00 92.00 284 GLU A N 1
ATOM 2289 C CA . GLU A 1 284 ? -14.903 12.218 33.961 1.00 92.00 284 GLU A CA 1
ATOM 2290 C C . GLU A 1 284 ? -16.291 12.768 33.567 1.00 92.00 284 GLU A C 1
ATOM 2292 O O . GLU A 1 284 ? -16.439 13.876 33.057 1.00 92.00 284 GLU A O 1
ATOM 2297 N N . GLY A 1 285 ? -17.341 11.967 33.788 1.00 91.50 285 GLY A N 1
ATOM 2298 C CA . GLY A 1 285 ? -18.729 12.351 33.496 1.00 91.50 285 GLY A CA 1
ATOM 2299 C C . GLY A 1 285 ? -19.122 12.280 32.016 1.00 91.50 285 GLY A C 1
ATOM 2300 O O . GLY A 1 285 ? -20.208 12.727 31.641 1.00 91.50 285 GLY A O 1
ATOM 2301 N N . HIS A 1 286 ? -18.272 11.707 31.168 1.00 93.44 286 HIS A N 1
ATOM 2302 C CA . HIS A 1 286 ? -18.515 11.567 29.738 1.00 93.44 286 HIS A CA 1
ATOM 2303 C C . HIS A 1 286 ? -18.452 10.110 29.299 1.00 93.44 286 HIS A C 1
ATOM 2305 O O . HIS A 1 286 ? -17.633 9.345 29.797 1.00 93.44 286 HIS A O 1
ATOM 2311 N N . GLU A 1 287 ? -19.324 9.730 28.366 1.00 93.94 287 GLU A N 1
ATOM 2312 C CA . GLU A 1 287 ? -19.329 8.389 27.785 1.00 93.94 287 GLU A CA 1
ATOM 2313 C C . GLU A 1 287 ? -18.504 8.356 26.499 1.00 93.94 287 GLU A C 1
ATOM 2315 O O . GLU A 1 287 ? -18.607 9.238 25.643 1.00 93.94 287 GLU A O 1
ATOM 2320 N N . TYR A 1 288 ? -17.686 7.319 26.384 1.00 92.75 288 TYR A N 1
ATOM 2321 C CA . TYR A 1 288 ? -16.788 7.049 25.279 1.00 92.75 288 TYR A CA 1
ATOM 2322 C C . TYR A 1 288 ? -16.981 5.615 24.794 1.00 92.75 288 TYR A C 1
ATOM 2324 O O . TYR A 1 288 ? -17.393 4.720 25.534 1.00 92.75 288 TYR A O 1
ATOM 2332 N N . PHE A 1 289 ? -16.608 5.393 23.543 1.00 90.56 289 PHE A N 1
ATOM 2333 C CA . PHE A 1 289 ? -16.529 4.077 22.934 1.00 90.56 289 PHE A CA 1
ATOM 2334 C C . PHE A 1 289 ? -15.090 3.580 22.956 1.00 90.56 289 PHE A C 1
ATOM 2336 O O . PHE A 1 289 ? -14.166 4.341 22.651 1.00 90.56 289 PHE A O 1
ATOM 2343 N N . LEU A 1 290 ? -14.891 2.297 23.258 1.00 89.06 290 LEU A N 1
ATOM 2344 C CA . LEU A 1 290 ? -13.565 1.692 23.201 1.00 89.06 290 LEU A CA 1
ATOM 2345 C C . LEU A 1 290 ? -13.072 1.618 21.744 1.00 89.06 290 LEU A C 1
ATOM 2347 O O . LEU A 1 290 ? -13.751 1.087 20.859 1.00 89.06 290 LEU A O 1
ATOM 2351 N N . GLN A 1 291 ? -11.876 2.157 21.499 1.00 85.38 291 GLN A N 1
ATOM 2352 C CA . GLN A 1 291 ? -11.161 2.056 20.226 1.00 85.38 291 GLN A CA 1
ATOM 2353 C C . GLN A 1 291 ? -10.102 0.950 20.270 1.00 85.38 291 GLN A C 1
ATOM 2355 O O . GLN A 1 291 ? -9.951 0.214 19.299 1.00 85.38 291 GLN A O 1
ATOM 2360 N N . SER A 1 292 ? -9.384 0.823 21.385 1.00 87.31 292 SER A N 1
ATOM 2361 C CA . SER A 1 292 ? -8.421 -0.257 21.615 1.00 87.31 292 SER A CA 1
ATOM 2362 C C . SER A 1 292 ? -8.156 -0.442 23.105 1.00 87.31 292 SER A C 1
ATOM 2364 O O . SER A 1 292 ? -8.118 0.546 23.837 1.00 87.31 292 SER A O 1
ATOM 2366 N N . ASN A 1 293 ? -7.897 -1.676 23.533 1.00 86.38 293 ASN A N 1
ATOM 2367 C CA . ASN A 1 293 ? -7.366 -1.987 24.859 1.00 86.38 293 ASN A CA 1
ATOM 2368 C C . ASN A 1 293 ? -6.166 -2.933 24.725 1.00 86.38 293 ASN A C 1
ATOM 2370 O O . ASN A 1 293 ? -6.267 -3.958 24.052 1.00 86.38 293 ASN A O 1
ATOM 2374 N N . THR A 1 294 ? -5.060 -2.603 25.388 1.00 88.31 294 THR A N 1
ATOM 2375 C CA . THR A 1 294 ? -3.916 -3.498 25.579 1.00 88.31 294 THR A CA 1
ATOM 2376 C C . THR A 1 294 ? -3.810 -3.845 27.055 1.00 88.31 294 THR A C 1
ATOM 2378 O O . THR A 1 294 ? -3.610 -2.957 27.883 1.00 88.31 294 THR A O 1
ATOM 2381 N N . VAL A 1 295 ? -3.905 -5.134 27.381 1.00 87.06 295 VAL A N 1
ATOM 2382 C CA . VAL A 1 295 ? -3.863 -5.628 28.761 1.00 87.06 295 VAL A CA 1
ATOM 2383 C C . VAL A 1 295 ? -2.557 -6.365 29.013 1.00 87.06 295 VAL A C 1
ATOM 2385 O O . VAL A 1 295 ? -2.162 -7.234 28.240 1.00 87.06 295 VAL A O 1
ATOM 2388 N N . GLU A 1 296 ? -1.913 -6.055 30.130 1.00 88.31 296 GLU A N 1
ATOM 2389 C CA . GLU A 1 296 ? -0.738 -6.762 30.618 1.00 88.31 296 GLU A CA 1
ATOM 2390 C C . GLU A 1 296 ? -0.927 -7.134 32.085 1.00 88.31 296 GLU A C 1
ATOM 2392 O O . GLU A 1 296 ? -1.251 -6.296 32.929 1.00 88.31 296 GLU A O 1
ATOM 2397 N N . LEU A 1 297 ? -0.695 -8.407 32.391 1.00 85.31 297 LEU A N 1
ATOM 2398 C CA . LEU A 1 297 ? -0.800 -8.946 33.736 1.00 85.31 297 LEU A CA 1
ATOM 2399 C C . LEU A 1 297 ? 0.570 -9.431 34.208 1.00 85.31 297 LEU A C 1
ATOM 2401 O O . LEU A 1 297 ? 1.191 -10.294 33.595 1.00 85.31 297 LEU A O 1
ATOM 2405 N N . THR A 1 298 ? 1.013 -8.906 35.343 1.00 86.19 298 THR A N 1
ATOM 2406 C CA . THR A 1 298 ? 2.200 -9.368 36.073 1.00 86.19 298 THR A CA 1
ATOM 2407 C C . THR A 1 298 ? 1.787 -9.810 37.479 1.00 86.19 298 THR A C 1
ATOM 2409 O O . THR A 1 298 ? 0.717 -9.421 37.938 1.00 86.19 298 THR A O 1
ATOM 2412 N N . PRO A 1 299 ? 2.626 -10.529 38.249 1.00 85.38 299 PRO A N 1
ATOM 2413 C CA . PRO A 1 299 ? 2.279 -10.914 39.624 1.00 85.38 299 PRO A CA 1
ATOM 2414 C C . PRO A 1 299 ? 1.989 -9.744 40.583 1.00 85.38 299 PRO A C 1
ATOM 2416 O O . PRO A 1 299 ? 1.509 -9.967 41.691 1.00 85.38 299 PRO A O 1
ATOM 2419 N N . ARG A 1 300 ? 2.336 -8.505 40.205 1.00 86.06 300 ARG A N 1
ATOM 2420 C CA . ARG A 1 300 ? 2.221 -7.310 41.058 1.00 86.06 300 ARG A CA 1
ATOM 2421 C C . ARG A 1 300 ? 1.322 -6.218 40.479 1.00 86.06 300 ARG A C 1
ATOM 2423 O O . ARG A 1 300 ? 0.967 -5.293 41.209 1.00 86.06 300 ARG A O 1
ATOM 2430 N N . LEU A 1 301 ? 0.980 -6.295 39.196 1.00 87.94 301 LEU A N 1
ATOM 2431 C CA . LEU A 1 301 ? 0.293 -5.228 38.476 1.00 87.94 301 LEU A CA 1
ATOM 2432 C C . LEU A 1 301 ? -0.559 -5.793 37.336 1.00 87.94 301 LEU A C 1
ATOM 2434 O O . LEU A 1 301 ? -0.045 -6.542 36.506 1.00 87.94 301 LEU A O 1
ATOM 2438 N N . LEU A 1 302 ? -1.815 -5.359 37.277 1.00 89.56 302 LEU A N 1
ATOM 2439 C CA . LEU A 1 302 ? -2.670 -5.401 36.098 1.00 89.56 302 LEU A CA 1
ATOM 2440 C C . LEU A 1 302 ? -2.631 -4.014 35.443 1.00 89.56 302 LEU A C 1
ATOM 2442 O O . LEU A 1 302 ? -3.037 -3.015 36.046 1.00 89.56 302 LEU A O 1
ATOM 2446 N N . ARG A 1 303 ? -2.120 -3.954 34.216 1.00 90.19 303 ARG A N 1
ATOM 2447 C CA . ARG A 1 303 ? -2.034 -2.742 33.404 1.00 90.19 303 ARG A CA 1
ATOM 2448 C C . ARG A 1 303 ? -3.003 -2.839 32.232 1.00 90.19 303 ARG A C 1
ATOM 2450 O O . ARG A 1 303 ? -3.002 -3.843 31.528 1.00 90.19 303 ARG A O 1
ATOM 2457 N N . GLN A 1 304 ? -3.799 -1.795 32.016 1.00 92.12 304 GLN A N 1
ATOM 2458 C CA . GLN A 1 304 ? -4.655 -1.663 30.834 1.00 92.12 304 GLN A CA 1
ATOM 2459 C C . GLN A 1 304 ? -4.382 -0.316 30.170 1.00 92.12 304 GLN A C 1
ATOM 2461 O O . GLN A 1 304 ? -4.561 0.729 30.793 1.00 92.12 304 GLN A O 1
ATOM 2466 N N . THR A 1 305 ? -3.942 -0.329 28.918 1.00 91.44 305 THR A N 1
ATOM 2467 C CA . THR A 1 305 ? -3.801 0.879 28.103 1.00 91.44 305 THR A CA 1
ATOM 2468 C C . THR A 1 305 ? -4.995 0.957 27.171 1.00 91.44 305 THR A C 1
ATOM 2470 O O . THR A 1 305 ? -5.058 0.250 26.164 1.00 91.44 305 THR A O 1
ATOM 2473 N N . ILE A 1 306 ? -5.948 1.815 27.521 1.00 92.69 306 ILE A N 1
ATOM 2474 C CA . ILE A 1 306 ? -7.184 2.002 26.769 1.00 92.69 306 ILE A CA 1
ATOM 2475 C C . ILE A 1 306 ? -7.117 3.279 25.940 1.00 92.69 306 ILE A C 1
ATOM 2477 O O . ILE A 1 306 ? -6.633 4.319 26.388 1.00 92.69 306 ILE A O 1
ATOM 2481 N N . LYS A 1 307 ? -7.649 3.199 24.726 1.00 92.69 307 LYS A N 1
ATOM 2482 C CA . LYS A 1 307 ? -7.924 4.343 23.863 1.00 92.69 307 LYS A CA 1
ATOM 2483 C C . LYS A 1 307 ? -9.422 4.392 23.632 1.00 92.69 307 LYS A C 1
ATOM 2485 O O . LYS A 1 307 ? -10.005 3.411 23.167 1.00 92.69 307 LYS A O 1
ATOM 2490 N N . MET A 1 308 ? -10.038 5.513 23.968 1.00 93.50 308 MET A N 1
ATOM 2491 C CA . MET A 1 308 ? -11.482 5.701 23.910 1.00 93.50 308 MET A CA 1
ATOM 2492 C C . MET A 1 308 ? -11.833 6.968 23.136 1.00 93.50 308 MET A C 1
ATOM 2494 O O . MET A 1 308 ? -11.049 7.914 23.090 1.00 93.50 308 MET A O 1
ATOM 2498 N N . VAL A 1 309 ? -12.991 6.971 22.484 1.00 92.19 309 VAL A N 1
ATOM 2499 C CA . VAL A 1 309 ? -13.395 8.037 21.565 1.00 92.19 309 VAL A CA 1
ATOM 2500 C C . VAL A 1 309 ? -14.840 8.454 21.797 1.00 92.19 309 VAL A C 1
ATOM 2502 O O . VAL A 1 309 ? -15.702 7.612 22.040 1.00 92.19 309 VAL A O 1
ATOM 2505 N N . ARG A 1 310 ? -15.115 9.753 21.691 1.00 90.50 310 ARG A N 1
ATOM 2506 C CA . ARG A 1 310 ? -16.474 10.302 21.647 1.00 90.50 310 ARG A CA 1
ATOM 2507 C C . ARG A 1 310 ? -16.591 11.403 20.600 1.00 90.50 310 ARG A C 1
ATOM 2509 O O . ARG A 1 310 ? -15.586 11.976 20.176 1.00 90.50 310 ARG A O 1
ATOM 2516 N N . TRP A 1 311 ? -17.830 11.727 20.243 1.00 88.50 311 TRP A N 1
ATOM 2517 C CA . TRP A 1 311 ? -18.177 12.816 19.332 1.00 88.50 311 TRP A CA 1
ATOM 2518 C C . TRP A 1 311 ? -19.197 13.737 19.995 1.00 88.50 311 TRP A C 1
ATOM 2520 O O . TRP A 1 311 ? -20.203 13.267 20.520 1.00 88.50 311 TRP A O 1
ATOM 2530 N N . TYR A 1 312 ? -18.942 15.041 19.983 1.00 81.88 312 TYR A N 1
ATOM 2531 C CA . TYR A 1 312 ? -19.838 16.055 20.548 1.00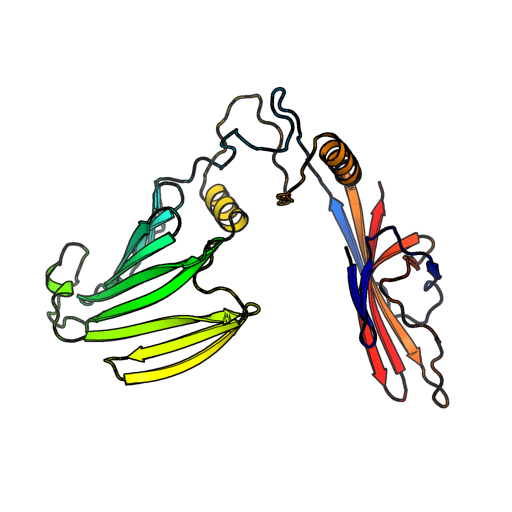 81.88 312 TYR A CA 1
ATOM 2532 C C . TYR A 1 312 ? -19.756 17.357 19.749 1.00 81.88 312 TYR A C 1
ATOM 2534 O O . TYR A 1 312 ? -18.832 17.541 18.962 1.00 81.88 312 TYR A O 1
ATOM 2542 N N . GLY A 1 313 ? -20.700 18.271 19.960 1.00 70.88 313 GLY A N 1
ATOM 2543 C CA . GLY A 1 313 ? -20.779 19.551 19.240 1.00 70.88 313 GLY A CA 1
ATOM 2544 C C . GLY A 1 313 ? -22.061 19.707 18.452 1.00 70.88 313 GLY A C 1
ATOM 2545 O O . GLY A 1 313 ? -22.667 18.669 18.117 1.00 70.88 313 GLY A O 1
#